Protein AF-A0A0G0JVB4-F1 (afdb_monomer)

Secondary structure (DSSP, 8-state):
-HHHHHHHHHHHS--------S-TT--SS-BTT-SSTT---SS-SSB-TTTS----------SS-HHHHHTSBHHHHHHHHTS-HHHHHHHHHHHHTS---TT-BHHHHHHHH---HHHHHHHHHHHHHS----------HHHHGGGSS----HHHHHHHHHHHHHHHHHHHHTTSS-HHHHHHHHHHHHHHHHHHHHHHHHHHHHHHHH------SS-HHHHHHHHHHHHHHHHHHHHHHTHHHHHHHHTT--HHHHHHHHTT-

Mean predicted aligned error: 18.55 Å

Sequence (265 aa):
MKILTSLFLLLFFINPALAQTDCPIGMVNDAAPGNCGSYVDKDKNNLCDLSEIEVPTAEKTTKLSEEEFKKRTVSEIAKIYNISAEEYARELGLFLKIIVKTSDSMAVLHDENALCATVAAGIAANIKADSPPATEPILSADEAKKVITPKYNFFPVLFVLLIAYLITYILALKKTISFLTQQRIWNLALTLFFLASGISGILLVIRINYGIMVNWPFDLLMLHVETGIAMAIISFFHLAWHWWYYACMLKRKAKKECDARENNL

InterPro domains:
  IPR059922 MJ0753, N-terminal domain [PF27309] (18-52)

Structure (mmCIF, N/CA/C/O backbone):
data_AF-A0A0G0JVB4-F1
#
_entry.id   AF-A0A0G0JVB4-F1
#
loop_
_atom_site.group_PDB
_atom_site.id
_atom_site.type_symbol
_atom_site.label_atom_id
_atom_site.label_alt_id
_atom_site.label_comp_id
_atom_site.label_asym_id
_atom_site.label_entity_id
_atom_site.label_seq_id
_atom_site.pdbx_PDB_ins_code
_atom_site.Cartn_x
_atom_site.Cartn_y
_atom_site.Cartn_z
_atom_site.occupancy
_atom_site.B_iso_or_equiv
_atom_site.auth_seq_id
_atom_site.auth_comp_id
_atom_site.auth_asym_id
_atom_site.auth_atom_id
_atom_site.pdbx_PDB_model_num
ATOM 1 N N . MET A 1 1 ? -8.304 -7.963 29.096 1.00 55.06 1 MET A N 1
ATOM 2 C CA . MET A 1 1 ? -7.932 -6.885 28.147 1.00 55.06 1 MET A CA 1
ATOM 3 C C . MET A 1 1 ? -6.584 -7.140 27.472 1.00 55.06 1 MET A C 1
ATOM 5 O O . MET A 1 1 ? -6.595 -7.270 26.261 1.00 55.06 1 MET A O 1
ATOM 9 N N . LYS A 1 2 ? -5.475 -7.324 28.216 1.00 51.06 2 LYS A N 1
ATOM 10 C CA . LYS A 1 2 ? -4.122 -7.556 27.652 1.00 51.06 2 LYS A CA 1
ATOM 11 C C . LYS A 1 2 ? -4.026 -8.731 26.659 1.00 51.06 2 LYS A C 1
ATOM 13 O O . LYS A 1 2 ? -3.394 -8.596 25.623 1.00 51.06 2 LYS A O 1
ATOM 18 N N . ILE A 1 3 ? -4.695 -9.853 26.943 1.00 55.56 3 ILE A N 1
ATOM 19 C CA . ILE A 1 3 ? -4.682 -11.050 26.077 1.00 55.56 3 ILE A CA 1
ATOM 20 C C . ILE A 1 3 ? -5.430 -10.796 24.757 1.00 55.56 3 ILE A C 1
ATOM 22 O O . ILE A 1 3 ? -4.950 -11.174 23.696 1.00 55.56 3 ILE A O 1
ATOM 26 N N . LEU A 1 4 ? -6.567 -10.092 24.803 1.00 57.50 4 LEU A N 1
ATOM 27 C CA . LEU A 1 4 ? -7.382 -9.800 23.618 1.00 57.50 4 LEU A CA 1
ATOM 28 C C . LEU A 1 4 ? -6.716 -8.748 22.715 1.00 57.50 4 LEU A C 1
ATOM 30 O O . LEU A 1 4 ? -6.719 -8.890 21.498 1.00 57.50 4 LEU A O 1
ATOM 34 N N . THR A 1 5 ? -6.088 -7.727 23.310 1.00 57.66 5 THR A N 1
ATOM 35 C CA . THR A 1 5 ? -5.290 -6.737 22.570 1.00 57.66 5 THR A CA 1
ATOM 36 C C . THR A 1 5 ? -4.031 -7.358 21.970 1.00 57.66 5 THR A C 1
ATOM 38 O O . THR A 1 5 ? -3.658 -7.007 20.858 1.00 57.66 5 THR A O 1
ATOM 41 N N . SER A 1 6 ? -3.402 -8.311 22.668 1.00 54.00 6 SER A N 1
ATOM 42 C CA . SER A 1 6 ? -2.229 -9.031 22.160 1.00 54.00 6 SER A CA 1
ATOM 43 C C . SER A 1 6 ? -2.584 -9.996 21.026 1.00 54.00 6 SER A C 1
ATOM 45 O O . SER A 1 6 ? -1.800 -10.127 20.098 1.00 54.00 6 SER A O 1
ATOM 47 N N . LEU A 1 7 ? -3.761 -10.634 21.064 1.00 61.50 7 LEU A N 1
ATOM 48 C CA . LEU A 1 7 ? -4.252 -11.518 19.999 1.00 61.50 7 LEU A CA 1
ATOM 49 C C . LEU A 1 7 ? -4.628 -10.739 18.727 1.00 61.50 7 LEU A C 1
ATOM 51 O O . LEU A 1 7 ? -4.336 -11.188 17.624 1.00 61.50 7 LEU A O 1
ATOM 55 N N . PHE A 1 8 ? -5.229 -9.554 18.881 1.00 59.66 8 PHE A N 1
ATOM 56 C CA . PHE A 1 8 ? -5.508 -8.647 17.764 1.00 59.66 8 PHE A CA 1
ATOM 57 C C . PHE A 1 8 ? -4.216 -8.130 17.119 1.00 59.66 8 PHE A C 1
ATOM 59 O O . PHE A 1 8 ? -4.119 -8.116 15.898 1.00 59.66 8 PHE A O 1
ATOM 66 N N . LEU A 1 9 ? -3.199 -7.781 17.921 1.00 56.19 9 LEU A N 1
ATOM 67 C CA . LEU A 1 9 ? -1.876 -7.426 17.397 1.00 56.19 9 LEU A CA 1
ATOM 68 C C . LEU A 1 9 ? -1.237 -8.608 16.654 1.00 56.19 9 LEU A C 1
ATOM 70 O O . LEU A 1 9 ? -0.715 -8.432 15.561 1.00 56.19 9 LEU A O 1
ATOM 74 N N . LEU A 1 10 ? -1.321 -9.815 17.224 1.00 53.16 10 LEU A N 1
ATOM 75 C CA . LEU A 1 10 ? -0.732 -11.022 16.647 1.00 53.16 10 LEU A CA 1
ATOM 76 C C . LEU A 1 10 ? -1.328 -11.350 15.271 1.00 53.16 10 LEU A C 1
ATOM 78 O O . LEU A 1 10 ? -0.566 -11.679 14.375 1.00 53.16 10 LEU A O 1
ATOM 82 N N . LEU A 1 11 ? -2.647 -11.198 15.084 1.00 54.84 11 LEU A N 1
ATOM 83 C CA . LEU A 1 11 ? -3.343 -11.466 13.815 1.00 54.84 11 LEU A CA 1
ATOM 84 C C . LEU A 1 11 ? -2.936 -10.526 12.665 1.00 54.84 11 LEU A C 1
ATOM 86 O O . LEU A 1 11 ? -3.066 -10.918 11.511 1.00 54.84 11 LEU A O 1
ATOM 90 N N . PHE A 1 12 ? -2.418 -9.326 12.953 1.00 51.44 12 PHE A N 1
ATOM 91 C CA . PHE A 1 12 ? -1.910 -8.404 11.924 1.00 51.44 12 PHE A CA 1
ATOM 92 C C . PHE A 1 12 ? -0.463 -8.668 11.507 1.00 51.44 12 PHE A C 1
ATOM 94 O O . PHE A 1 12 ? -0.083 -8.308 10.398 1.00 51.44 12 PHE A O 1
ATOM 101 N N . PHE A 1 13 ? 0.341 -9.299 12.369 1.00 52.25 13 PHE A N 1
ATOM 102 C CA . PHE A 1 13 ? 1.721 -9.675 12.042 1.00 52.25 13 PHE A CA 1
ATOM 103 C C . PHE A 1 13 ? 1.816 -11.008 11.280 1.00 52.25 13 PHE A C 1
ATOM 105 O O . PHE A 1 13 ? 2.905 -11.383 10.852 1.00 52.25 13 PHE A O 1
ATOM 112 N N . ILE A 1 14 ? 0.695 -11.713 11.068 1.00 48.50 14 ILE A N 1
ATOM 113 C CA . ILE A 1 14 ? 0.631 -12.920 10.229 1.00 48.50 14 ILE A CA 1
ATOM 114 C C . ILE A 1 14 ? 0.317 -12.526 8.782 1.00 48.50 14 ILE A C 1
ATOM 116 O O . ILE A 1 14 ? -0.707 -12.914 8.232 1.00 48.50 14 ILE A O 1
ATOM 120 N N . ASN A 1 15 ? 1.188 -11.744 8.152 1.00 55.00 15 ASN A N 1
ATOM 121 C CA . ASN A 1 15 ? 1.260 -11.750 6.695 1.00 55.00 15 ASN A CA 1
ATOM 122 C C . ASN A 1 15 ? 2.693 -12.115 6.310 1.00 55.00 15 ASN A C 1
ATOM 124 O O . ASN A 1 15 ? 3.606 -11.311 6.515 1.00 55.00 15 ASN A O 1
ATOM 128 N N . PRO A 1 16 ? 2.927 -13.349 5.829 1.00 49.69 16 PRO A N 1
ATOM 129 C CA . PRO A 1 16 ? 4.222 -13.702 5.296 1.00 49.69 16 PRO A CA 1
ATOM 130 C C . PRO A 1 16 ? 4.409 -12.929 3.991 1.00 49.69 16 PRO A C 1
ATOM 132 O O . PRO A 1 16 ? 3.567 -12.995 3.101 1.00 49.69 16 PRO A O 1
ATOM 135 N N . ALA A 1 17 ? 5.509 -12.181 3.934 1.00 44.56 17 ALA A N 1
ATOM 136 C CA . ALA A 1 17 ? 6.308 -11.916 2.747 1.00 44.56 17 ALA A CA 1
ATOM 137 C C . ALA A 1 17 ? 5.625 -12.246 1.407 1.00 44.56 17 ALA A C 1
ATOM 139 O O . ALA A 1 17 ? 5.798 -13.331 0.856 1.00 44.56 17 ALA A O 1
ATOM 140 N N . LEU A 1 18 ? 4.922 -11.272 0.842 1.00 41.66 18 LEU A N 1
ATOM 141 C CA . LEU A 1 18 ? 4.939 -11.118 -0.604 1.00 41.66 18 LEU A CA 1
ATOM 142 C C . LEU A 1 18 ? 6.057 -10.118 -0.866 1.00 41.66 18 LEU A C 1
ATOM 144 O O . LEU A 1 18 ? 5.861 -8.911 -0.814 1.00 41.66 18 LEU A O 1
ATOM 148 N N . ALA A 1 19 ? 7.282 -10.627 -0.994 1.00 41.75 19 ALA A N 1
ATOM 149 C CA . ALA A 1 19 ? 8.365 -9.813 -1.515 1.00 41.75 19 ALA A CA 1
ATOM 150 C C . ALA A 1 19 ? 7.940 -9.378 -2.917 1.00 41.75 19 ALA A C 1
ATOM 152 O O . ALA A 1 19 ? 7.584 -10.220 -3.740 1.00 41.75 19 ALA A O 1
ATOM 153 N N . GLN A 1 20 ? 7.906 -8.074 -3.160 1.00 52.09 20 GLN A N 1
ATOM 154 C CA . GLN A 1 20 ? 7.595 -7.554 -4.473 1.00 52.09 20 GLN A CA 1
ATOM 155 C C . GLN A 1 20 ? 8.727 -7.955 -5.429 1.00 52.09 20 GLN A C 1
ATOM 157 O O . GLN A 1 20 ? 9.842 -7.448 -5.325 1.00 52.09 20 GLN A O 1
ATOM 162 N N . THR A 1 21 ? 8.453 -8.919 -6.306 1.00 52.00 21 THR A N 1
ATOM 163 C CA . THR A 1 21 ? 9.377 -9.376 -7.357 1.00 52.00 21 THR A CA 1
ATOM 164 C C . THR A 1 21 ? 9.320 -8.492 -8.597 1.00 52.00 21 THR A C 1
ATOM 166 O O . THR A 1 21 ? 10.205 -8.579 -9.438 1.00 52.00 21 THR A O 1
ATOM 169 N N . ASP A 1 22 ? 8.311 -7.618 -8.679 1.00 60.94 22 ASP A N 1
ATOM 170 C CA . ASP A 1 22 ? 7.940 -6.927 -9.910 1.00 60.94 22 ASP A CA 1
ATOM 171 C C . ASP A 1 22 ? 8.028 -5.400 -9.764 1.00 60.94 22 ASP A C 1
ATOM 173 O O . ASP A 1 22 ? 7.878 -4.824 -8.678 1.00 60.94 22 ASP A O 1
ATOM 177 N N . CYS A 1 23 ? 8.214 -4.717 -10.890 1.00 66.25 23 CYS A N 1
ATOM 178 C CA . CYS A 1 23 ? 8.310 -3.267 -10.953 1.00 66.25 23 CYS A CA 1
ATOM 179 C C . CYS A 1 23 ? 7.098 -2.571 -10.292 1.00 66.25 23 CYS A C 1
ATOM 181 O O . CYS A 1 23 ? 5.961 -2.775 -10.728 1.00 66.25 23 CYS A O 1
ATOM 183 N N . PRO A 1 24 ? 7.297 -1.670 -9.307 1.00 58.31 24 PRO A N 1
ATOM 184 C CA . PRO A 1 24 ? 6.203 -0.997 -8.586 1.00 58.31 24 PRO A CA 1
ATOM 185 C C . PRO A 1 24 ? 5.301 -0.136 -9.469 1.00 58.31 24 PRO A C 1
ATOM 187 O O . PRO A 1 24 ? 4.119 0.056 -9.186 1.00 58.31 24 PRO A O 1
ATOM 190 N N . ILE A 1 25 ? 5.880 0.392 -10.538 1.00 61.16 25 ILE A N 1
ATOM 191 C CA . ILE A 1 25 ? 5.233 1.259 -11.522 1.00 61.16 25 ILE A CA 1
ATOM 192 C C . ILE A 1 25 ? 4.735 0.468 -12.739 1.00 61.16 25 ILE A C 1
ATOM 194 O O . ILE A 1 25 ? 4.140 1.057 -13.637 1.00 61.16 25 ILE A O 1
ATOM 198 N N . GLY A 1 26 ? 4.959 -0.853 -12.774 1.00 60.53 26 GLY A N 1
ATOM 199 C CA . GLY A 1 26 ? 4.582 -1.717 -13.894 1.00 60.53 26 GLY A CA 1
ATOM 200 C C . GLY A 1 26 ? 5.271 -1.352 -15.212 1.00 60.53 26 GLY A C 1
ATOM 201 O O . GLY A 1 26 ? 4.743 -1.666 -16.277 1.00 60.53 26 GLY A O 1
ATOM 202 N N . MET A 1 27 ? 6.407 -0.650 -15.149 1.00 62.59 27 MET A N 1
ATOM 203 C CA . MET A 1 27 ? 7.223 -0.362 -16.324 1.00 62.59 27 MET A CA 1
ATOM 204 C C . MET A 1 27 ? 8.047 -1.591 -16.687 1.00 62.59 27 MET A C 1
ATOM 206 O O . MET A 1 27 ? 8.462 -2.349 -15.812 1.00 62.59 27 MET A O 1
ATOM 210 N N . VAL A 1 28 ? 8.271 -1.760 -17.985 1.00 67.94 28 VAL A N 1
ATOM 211 C CA . VAL A 1 28 ? 9.135 -2.799 -18.539 1.00 67.94 28 VAL A CA 1
ATOM 212 C C . VAL A 1 28 ? 10.389 -2.113 -19.063 1.00 67.94 28 VAL A C 1
ATOM 214 O O . VAL A 1 28 ? 10.257 -1.140 -19.805 1.00 67.94 28 VAL A O 1
ATOM 217 N N . ASN A 1 29 ? 11.571 -2.607 -18.690 1.00 69.00 29 ASN A N 1
ATOM 218 C CA . ASN A 1 29 ? 12.874 -2.069 -19.103 1.00 69.00 29 ASN A CA 1
ATOM 219 C C . ASN A 1 29 ? 13.026 -0.559 -18.813 1.00 69.00 29 ASN A C 1
ATOM 221 O O . ASN A 1 29 ? 13.294 0.243 -19.708 1.00 69.00 29 ASN A O 1
ATOM 225 N N . ASP A 1 30 ? 12.814 -0.159 -17.559 1.00 73.06 30 ASP A N 1
ATOM 226 C CA . ASP A 1 30 ? 12.999 1.217 -17.093 1.00 73.06 30 ASP A CA 1
ATOM 227 C C . ASP A 1 30 ? 14.483 1.599 -17.197 1.00 73.06 30 ASP A C 1
ATOM 229 O O . ASP A 1 30 ? 15.312 1.077 -16.453 1.00 73.06 30 ASP A O 1
ATOM 233 N N . ALA A 1 31 ? 14.817 2.473 -18.148 1.00 76.69 31 ALA A N 1
ATOM 234 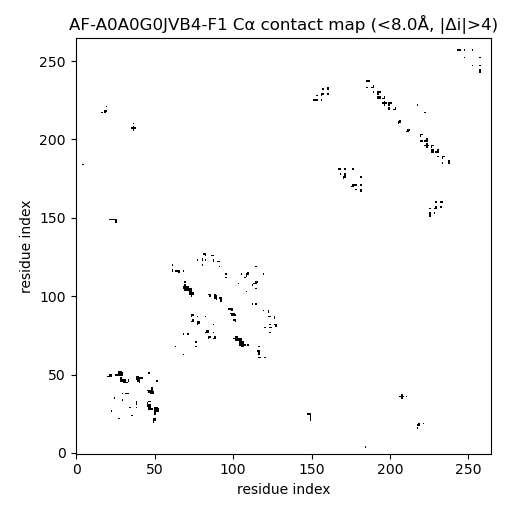C CA . ALA A 1 31 ? 16.193 2.854 -18.451 1.00 76.69 31 ALA A CA 1
ATOM 235 C C . ALA A 1 31 ? 16.784 3.822 -17.414 1.00 76.69 31 ALA A C 1
ATOM 237 O O . ALA A 1 31 ? 16.080 4.674 -16.867 1.00 76.69 31 ALA A O 1
ATOM 238 N N . ALA A 1 32 ? 18.098 3.737 -17.183 1.00 65.75 32 ALA A N 1
ATOM 239 C CA . ALA A 1 32 ? 18.842 4.625 -16.291 1.00 65.75 32 ALA A CA 1
ATOM 240 C C . ALA A 1 32 ? 18.558 6.113 -16.601 1.00 65.75 32 ALA A C 1
ATOM 242 O O . ALA A 1 32 ? 18.592 6.511 -17.769 1.00 65.75 32 ALA A O 1
ATOM 243 N N . PRO A 1 33 ? 18.319 6.974 -15.589 1.00 63.81 33 PRO A N 1
ATOM 244 C CA . PRO A 1 33 ? 18.471 6.763 -14.140 1.00 63.81 33 PRO A CA 1
ATOM 245 C C . PRO A 1 33 ? 17.256 6.120 -13.437 1.00 63.81 33 PRO A C 1
ATOM 247 O O . PRO A 1 33 ? 17.190 6.133 -12.207 1.00 63.81 33 PRO A O 1
ATOM 250 N N . GLY A 1 34 ? 16.304 5.584 -14.201 1.00 68.06 34 GLY A N 1
ATOM 251 C CA . GLY A 1 34 ? 15.036 5.064 -13.711 1.00 68.06 34 GLY A CA 1
ATOM 252 C C . GLY A 1 34 ? 13.997 6.157 -13.488 1.00 68.06 34 GLY A C 1
ATOM 253 O O . GLY A 1 34 ? 14.301 7.269 -13.054 1.00 68.06 34 GLY A O 1
ATOM 254 N N . ASN A 1 35 ? 12.736 5.829 -13.748 1.00 69.31 35 ASN A N 1
ATOM 255 C CA . ASN A 1 35 ? 11.596 6.712 -13.498 1.00 69.31 35 ASN A CA 1
ATOM 256 C C . ASN A 1 35 ? 11.035 6.577 -12.074 1.00 69.31 35 ASN A C 1
ATOM 258 O O . ASN A 1 35 ? 10.075 7.259 -11.707 1.00 69.31 35 ASN A O 1
ATOM 262 N N . CYS A 1 36 ? 11.615 5.701 -11.249 1.00 69.31 36 CYS A N 1
ATOM 263 C CA . CYS A 1 36 ? 11.264 5.564 -9.841 1.00 69.31 36 CYS A CA 1
ATOM 264 C C . CYS A 1 36 ? 12.507 5.437 -8.953 1.00 69.31 36 CYS A C 1
ATOM 266 O O . CYS A 1 36 ? 13.543 4.919 -9.358 1.00 69.31 36 CYS A O 1
ATOM 268 N N . GLY A 1 37 ? 12.393 5.834 -7.683 1.00 60.88 37 GLY A N 1
ATOM 269 C CA . GLY A 1 37 ? 13.506 5.722 -6.728 1.00 60.88 37 GLY A CA 1
ATOM 270 C C . GLY A 1 37 ? 13.791 4.301 -6.224 1.00 60.88 37 GLY A C 1
ATOM 271 O O . GLY A 1 37 ? 14.460 4.143 -5.208 1.00 60.88 37 GLY A O 1
ATOM 272 N N . SER A 1 38 ? 13.251 3.276 -6.888 1.00 66.25 38 SER A N 1
ATOM 273 C CA . SER A 1 38 ? 13.587 1.863 -6.660 1.00 66.25 38 SER A CA 1
ATOM 274 C C . SER A 1 38 ? 14.417 1.276 -7.806 1.00 66.25 38 SER A C 1
ATOM 276 O O . SER A 1 38 ? 14.498 0.058 -7.909 1.00 66.25 38 SER A O 1
ATOM 278 N N . TYR A 1 39 ? 15.025 2.121 -8.650 1.00 74.94 39 TYR A N 1
ATOM 279 C CA . TYR A 1 39 ? 15.953 1.687 -9.693 1.00 74.94 39 TYR A CA 1
ATOM 280 C C . TYR A 1 39 ? 17.109 0.880 -9.088 1.00 74.94 39 TYR A C 1
ATOM 282 O O . TYR A 1 39 ? 17.805 1.346 -8.179 1.00 74.94 39 TYR A O 1
ATOM 290 N N . VAL A 1 40 ? 17.292 -0.338 -9.587 1.00 74.50 40 VAL A N 1
ATOM 291 C CA . VAL A 1 40 ? 18.386 -1.238 -9.228 1.00 74.50 40 VAL A CA 1
ATOM 292 C C . VAL A 1 40 ? 18.868 -1.870 -10.520 1.00 74.50 40 VAL A C 1
ATOM 294 O O . VAL A 1 40 ? 18.060 -2.450 -11.223 1.00 74.50 40 VAL A O 1
ATOM 297 N N . ASP A 1 41 ? 20.155 -1.742 -10.803 1.00 78.62 41 ASP A N 1
ATOM 298 C CA . ASP A 1 41 ? 20.802 -2.252 -12.013 1.00 78.62 41 ASP A CA 1
ATOM 299 C C . ASP A 1 41 ? 22.049 -3.020 -11.565 1.00 78.62 41 ASP A C 1
ATOM 301 O O . ASP A 1 41 ? 23.110 -2.434 -11.302 1.00 78.62 41 ASP A O 1
ATOM 305 N N . LYS A 1 42 ? 21.880 -4.319 -11.291 1.00 76.12 42 LYS A N 1
ATOM 306 C CA . LYS A 1 42 ? 22.969 -5.167 -10.778 1.00 76.12 42 LYS A CA 1
ATOM 307 C C . LYS A 1 42 ? 23.875 -5.647 -11.896 1.00 76.12 42 LYS A C 1
ATOM 309 O O . LYS A 1 42 ? 25.074 -5.821 -11.652 1.00 76.12 42 LYS A O 1
ATOM 314 N N . ASP A 1 43 ? 23.320 -5.895 -13.075 1.00 73.56 43 ASP A N 1
ATOM 315 C CA . ASP A 1 43 ? 24.052 -6.414 -14.228 1.00 73.56 43 ASP A CA 1
ATOM 316 C C . ASP A 1 43 ? 24.703 -5.301 -15.082 1.00 73.56 43 ASP A C 1
ATOM 318 O O . ASP A 1 43 ? 25.552 -5.594 -15.927 1.00 73.56 43 ASP A O 1
ATOM 322 N N . LYS A 1 44 ? 24.429 -4.028 -14.757 1.00 76.50 44 LYS A N 1
ATOM 323 C CA . LYS A 1 44 ? 24.966 -2.805 -15.380 1.00 76.50 44 LYS A CA 1
ATOM 324 C C . LYS A 1 44 ? 24.535 -2.640 -16.832 1.00 76.50 44 LYS A C 1
ATOM 326 O O . LYS A 1 44 ? 25.289 -2.081 -17.638 1.00 76.50 44 LYS A O 1
ATOM 331 N N . ASN A 1 45 ? 23.348 -3.123 -17.179 1.00 76.12 45 ASN A N 1
ATOM 332 C CA . ASN A 1 45 ? 22.797 -3.024 -18.525 1.00 76.12 45 ASN A CA 1
ATOM 333 C C . ASN A 1 45 ? 22.096 -1.666 -18.796 1.00 76.12 45 ASN A C 1
ATOM 335 O O . ASN A 1 45 ? 21.656 -1.420 -19.921 1.00 76.12 45 ASN A O 1
ATOM 339 N N . ASN A 1 46 ? 22.089 -0.742 -17.822 1.00 75.75 46 ASN A N 1
ATOM 340 C CA . ASN A 1 46 ? 21.366 0.539 -17.829 1.00 75.75 46 ASN A CA 1
ATOM 341 C C . ASN A 1 46 ? 19.837 0.397 -17.832 1.00 75.75 46 ASN A C 1
ATOM 343 O O . ASN A 1 46 ? 19.142 1.330 -18.245 1.00 75.75 46 ASN A O 1
ATOM 347 N N . LEU A 1 47 ? 19.321 -0.738 -17.377 1.00 76.62 47 LEU A N 1
ATOM 348 C CA . LEU A 1 47 ? 17.916 -1.009 -17.122 1.00 76.62 47 LEU A CA 1
ATOM 349 C C . LEU A 1 47 ? 17.743 -1.401 -15.651 1.00 76.62 47 LEU A C 1
ATOM 351 O O . LEU A 1 47 ? 18.678 -1.783 -14.952 1.00 76.62 47 LEU A O 1
ATOM 355 N N . CYS A 1 48 ? 16.527 -1.233 -15.146 1.00 80.75 48 CYS A N 1
ATOM 356 C CA . CYS A 1 48 ? 16.190 -1.652 -13.796 1.00 80.75 48 CYS A CA 1
ATOM 357 C C . CYS A 1 48 ? 15.867 -3.153 -13.767 1.00 80.75 48 CYS A C 1
ATOM 359 O O . CYS A 1 48 ? 14.836 -3.539 -14.319 1.00 80.75 48 CYS A O 1
ATOM 361 N N . ASP A 1 49 ? 16.625 -3.950 -13.008 1.00 77.19 49 ASP A N 1
ATOM 362 C CA . ASP A 1 49 ? 16.432 -5.394 -12.792 1.00 77.19 49 ASP A CA 1
ATOM 363 C C . ASP A 1 49 ? 14.972 -5.743 -12.424 1.00 77.19 49 ASP A C 1
ATOM 365 O O . ASP A 1 49 ? 14.457 -6.798 -12.771 1.00 77.19 49 ASP A O 1
ATOM 369 N N . LEU A 1 50 ? 14.279 -4.860 -11.686 1.00 72.56 50 LEU A N 1
ATOM 370 C CA . LEU A 1 50 ? 12.890 -5.070 -11.238 1.00 72.56 50 LEU A CA 1
ATOM 371 C C . LEU A 1 50 ? 11.852 -4.822 -12.343 1.00 72.56 50 LEU A C 1
ATOM 373 O O . LEU A 1 50 ? 10.691 -5.200 -12.207 1.00 72.56 50 LEU A O 1
ATOM 377 N N . SER A 1 51 ? 12.240 -4.102 -13.394 1.00 71.31 51 SER A N 1
ATOM 378 C CA . SER A 1 51 ? 11.438 -3.841 -14.597 1.00 71.31 51 SER A CA 1
ATOM 379 C C . SER A 1 51 ? 11.732 -4.818 -15.723 1.00 71.31 51 SER A C 1
ATOM 381 O O . SER A 1 51 ? 11.051 -4.804 -16.750 1.00 71.31 51 SER A O 1
ATOM 383 N N . GLU A 1 52 ? 12.751 -5.647 -15.545 1.00 67.25 52 GLU A N 1
ATOM 384 C CA . GLU A 1 52 ? 13.107 -6.652 -16.517 1.00 67.25 52 GLU A CA 1
ATOM 385 C C . GLU A 1 52 ? 12.158 -7.834 -16.385 1.00 67.25 52 GLU A C 1
ATOM 387 O O . GLU A 1 52 ? 11.879 -8.356 -15.307 1.00 67.25 52 GLU A O 1
ATOM 392 N N . ILE A 1 53 ? 11.624 -8.250 -17.525 1.00 61.69 53 ILE A N 1
ATOM 393 C CA . ILE A 1 53 ? 10.970 -9.544 -17.625 1.00 61.69 53 ILE A CA 1
ATOM 394 C C . ILE A 1 53 ? 12.116 -10.550 -17.602 1.00 61.69 53 ILE A C 1
ATOM 396 O O . ILE A 1 53 ? 13.000 -10.442 -18.451 1.00 61.69 53 ILE A O 1
ATOM 400 N N . GLU A 1 54 ? 12.122 -11.501 -16.662 1.00 50.25 54 GLU A N 1
ATOM 401 C CA . GLU A 1 54 ? 13.080 -12.613 -16.679 1.00 50.25 54 GLU A CA 1
ATOM 402 C C . GLU A 1 54 ? 12.897 -13.402 -17.985 1.00 50.25 54 GLU A C 1
ATOM 404 O O . GLU A 1 54 ? 12.105 -14.341 -18.088 1.00 50.25 54 GLU A O 1
ATOM 409 N N . VAL A 1 55 ? 13.611 -12.986 -19.029 1.00 43.94 55 VAL A N 1
ATOM 410 C CA . VAL A 1 55 ? 13.765 -13.765 -20.246 1.00 43.94 55 VAL A CA 1
ATOM 411 C C . VAL A 1 55 ? 14.726 -14.893 -19.876 1.00 43.94 55 VAL A C 1
ATOM 413 O O . VAL A 1 55 ? 15.801 -14.607 -19.338 1.00 43.94 55 VAL A O 1
ATOM 416 N N . PRO A 1 56 ? 14.368 -16.168 -20.124 1.00 36.06 56 PRO A N 1
ATOM 417 C CA . PRO A 1 56 ? 15.236 -17.296 -19.830 1.00 36.06 56 PRO A CA 1
ATOM 418 C C . PRO A 1 56 ? 16.630 -17.015 -20.372 1.00 36.06 56 PRO A C 1
ATOM 420 O O . PRO A 1 56 ? 16.792 -16.687 -21.548 1.00 36.06 56 PRO A O 1
ATOM 423 N N . THR A 1 57 ? 17.611 -17.094 -19.479 1.00 37.97 57 THR A N 1
ATOM 424 C CA . THR A 1 57 ? 18.999 -16.707 -19.696 1.00 37.97 57 THR A CA 1
ATOM 425 C C . THR A 1 57 ? 19.545 -17.398 -20.943 1.00 37.97 57 THR A C 1
ATOM 427 O O . THR A 1 57 ? 19.950 -18.558 -20.918 1.00 37.97 57 THR A O 1
ATOM 430 N N . ALA A 1 58 ? 19.548 -16.675 -22.054 1.00 36.28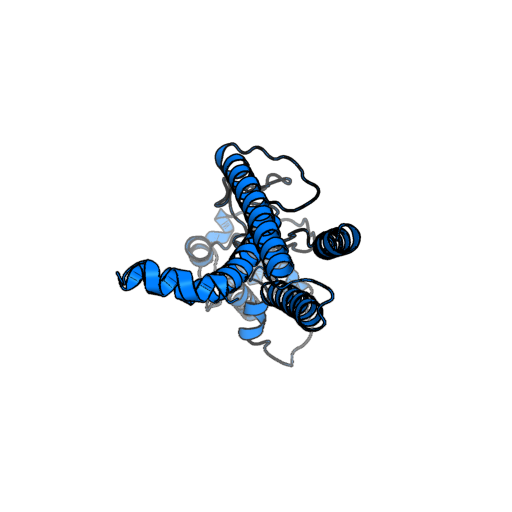 58 ALA A N 1
ATOM 431 C CA . ALA A 1 58 ? 20.253 -17.044 -23.261 1.00 36.28 58 ALA A CA 1
ATOM 432 C C . ALA A 1 58 ? 21.164 -15.874 -23.614 1.00 36.28 58 ALA A C 1
ATOM 434 O O . ALA A 1 58 ? 20.861 -15.042 -24.465 1.00 36.28 58 ALA A O 1
ATOM 435 N N . GLU A 1 59 ? 22.320 -15.833 -22.954 1.00 43.47 59 GLU A N 1
ATOM 436 C CA . GLU A 1 59 ? 23.515 -15.262 -23.562 1.00 43.47 59 GLU A CA 1
ATOM 437 C C . GLU A 1 59 ? 23.677 -15.890 -24.957 1.00 43.47 59 GLU A C 1
ATOM 439 O O . GLU A 1 59 ? 24.113 -17.037 -25.101 1.00 43.47 59 GLU A O 1
ATOM 444 N N . LYS A 1 60 ? 23.273 -15.172 -26.011 1.00 41.84 60 LYS A N 1
ATOM 445 C CA . LYS A 1 60 ? 23.681 -15.488 -27.382 1.00 41.84 60 LYS A CA 1
ATOM 446 C C . LYS A 1 60 ? 23.510 -14.296 -28.317 1.00 41.84 60 LYS A C 1
ATOM 448 O O . LYS A 1 60 ? 22.441 -14.061 -28.868 1.00 41.84 60 LYS A O 1
ATOM 453 N N . THR A 1 61 ? 24.615 -13.570 -28.473 1.00 46.06 61 THR A N 1
ATOM 454 C CA . THR A 1 61 ? 25.055 -12.888 -29.702 1.00 46.06 61 THR A CA 1
ATOM 455 C C . THR A 1 61 ? 23.949 -12.506 -30.690 1.00 46.06 61 THR A C 1
ATOM 457 O O . THR A 1 61 ? 23.582 -13.270 -31.588 1.00 46.06 61 THR A O 1
ATOM 460 N N . THR A 1 62 ? 23.500 -11.255 -30.594 1.00 52.00 62 THR A N 1
ATOM 461 C CA . THR A 1 62 ? 22.900 -10.554 -31.730 1.00 52.00 62 THR A CA 1
ATOM 462 C C . THR A 1 62 ? 23.823 -10.682 -32.941 1.00 52.00 62 THR A C 1
ATOM 464 O O . THR A 1 62 ? 25.014 -10.383 -32.879 1.00 52.00 62 THR A O 1
ATOM 467 N N . LYS A 1 63 ? 23.284 -11.163 -34.067 1.00 64.25 63 LYS A N 1
ATOM 468 C CA . LYS A 1 63 ? 24.046 -11.298 -35.323 1.00 64.25 63 LYS A CA 1
ATOM 469 C C . LYS A 1 63 ? 24.271 -9.964 -36.043 1.00 64.25 63 LYS A C 1
ATOM 471 O O . LYS A 1 63 ? 24.960 -9.949 -37.057 1.00 64.25 63 LYS A O 1
ATOM 476 N N . LEU A 1 64 ? 23.647 -8.887 -35.569 1.00 73.25 64 LEU A N 1
ATOM 477 C CA . LEU A 1 64 ? 23.708 -7.554 -36.159 1.00 73.25 64 LEU A CA 1
ATOM 478 C C . LEU A 1 64 ? 24.017 -6.510 -35.093 1.00 73.25 64 LEU A C 1
ATOM 480 O O . LEU A 1 64 ? 23.574 -6.639 -33.950 1.00 73.25 64 LEU A O 1
ATOM 484 N N . SER A 1 65 ? 24.714 -5.454 -35.507 1.00 77.25 65 SER A N 1
ATOM 485 C CA . SER A 1 65 ? 24.803 -4.217 -34.733 1.00 77.25 65 SER A CA 1
ATOM 486 C C . SER A 1 65 ? 23.496 -3.419 -34.824 1.00 77.25 65 SER A C 1
ATOM 488 O O . SER A 1 65 ? 22.726 -3.565 -35.778 1.00 77.25 65 SER A O 1
ATOM 490 N N . GLU A 1 66 ? 23.255 -2.537 -33.852 1.00 72.06 66 GLU A N 1
ATOM 491 C CA . GLU A 1 66 ? 22.038 -1.712 -33.800 1.00 72.06 66 GLU A CA 1
ATOM 492 C C . GLU A 1 66 ? 21.878 -0.827 -35.052 1.00 72.06 66 GLU A C 1
ATOM 494 O O . GLU A 1 66 ? 20.782 -0.651 -35.583 1.00 72.06 66 GLU A O 1
ATOM 499 N N . GLU A 1 67 ? 22.987 -0.321 -35.599 1.00 75.88 67 GLU A N 1
ATOM 500 C CA . GLU A 1 67 ? 22.968 0.489 -36.822 1.00 75.88 67 GLU A CA 1
ATOM 501 C C . GLU A 1 67 ? 22.608 -0.316 -38.077 1.00 75.88 67 GLU A C 1
ATOM 503 O O . GLU A 1 67 ? 21.998 0.214 -39.009 1.00 75.88 67 GLU A O 1
ATOM 508 N N . GLU A 1 68 ? 22.988 -1.593 -38.130 1.00 81.50 68 GLU A N 1
ATOM 509 C CA . GLU A 1 68 ? 22.615 -2.487 -39.227 1.00 81.50 68 GLU A CA 1
ATOM 510 C C . GLU A 1 68 ? 21.182 -2.995 -39.091 1.00 81.50 68 GLU A C 1
ATOM 512 O O . GLU A 1 68 ? 20.524 -3.255 -40.101 1.00 81.50 68 GLU A O 1
ATOM 517 N N . PHE A 1 69 ? 20.696 -3.116 -37.857 1.00 82.19 69 PHE A N 1
ATOM 518 C CA . PHE A 1 69 ? 19.326 -3.489 -37.548 1.00 82.19 69 PHE A CA 1
ATOM 519 C C . PHE A 1 69 ? 18.335 -2.434 -38.051 1.00 82.19 69 PHE A C 1
ATOM 521 O O . PHE A 1 69 ? 17.435 -2.769 -38.819 1.00 82.19 69 PHE A O 1
ATOM 528 N N . LYS A 1 70 ? 18.560 -1.150 -37.737 1.00 83.19 70 LYS A N 1
ATOM 529 C CA . LYS A 1 70 ? 17.678 -0.039 -38.147 1.00 83.19 70 LYS A CA 1
ATOM 530 C C . LYS A 1 70 ? 17.521 0.116 -39.664 1.00 83.19 70 LYS A C 1
ATOM 532 O O . LYS A 1 70 ? 16.489 0.580 -40.133 1.00 83.19 70 LYS A O 1
ATOM 537 N N . LYS A 1 71 ? 18.528 -0.270 -40.452 1.00 88.12 71 LYS A N 1
ATOM 538 C CA . LYS A 1 71 ? 18.514 -0.129 -41.924 1.00 88.12 71 LYS A CA 1
ATOM 539 C C . LYS A 1 71 ? 17.663 -1.179 -42.639 1.00 88.12 71 LYS A C 1
ATOM 541 O O . LYS A 1 71 ? 17.535 -1.111 -43.859 1.00 88.12 71 LYS A O 1
ATOM 546 N N . ARG A 1 72 ? 17.144 -2.169 -41.913 1.00 88.75 72 ARG A N 1
ATOM 547 C CA . ARG A 1 72 ? 16.449 -3.326 -42.478 1.00 88.75 72 ARG A CA 1
ATOM 548 C C . ARG A 1 72 ? 14.955 -3.270 -42.203 1.00 88.75 72 ARG A C 1
ATOM 550 O O . ARG A 1 72 ? 14.474 -2.505 -41.372 1.00 88.75 72 ARG A O 1
ATOM 557 N N . THR A 1 73 ? 14.230 -4.121 -42.907 1.00 92.00 73 THR A N 1
ATOM 558 C CA . THR A 1 73 ? 12.808 -4.395 -42.701 1.00 92.00 73 THR A CA 1
ATOM 559 C C . THR A 1 73 ? 12.595 -5.672 -41.892 1.00 92.00 73 THR A C 1
ATOM 561 O O . THR A 1 73 ? 13.486 -6.523 -41.792 1.00 92.00 73 THR A O 1
ATOM 564 N N . VAL A 1 74 ? 11.384 -5.847 -41.365 1.00 87.31 74 VAL A N 1
ATOM 565 C CA . VAL A 1 74 ? 10.976 -7.055 -40.627 1.00 87.31 74 VAL A CA 1
ATOM 566 C C . VAL A 1 74 ? 11.242 -8.335 -41.435 1.00 87.31 74 VAL A C 1
ATOM 568 O O . VAL A 1 74 ? 11.800 -9.299 -40.908 1.00 87.31 74 VAL A O 1
ATOM 571 N N . SER A 1 75 ? 10.930 -8.342 -42.737 1.00 86.69 75 SER A N 1
ATOM 572 C CA . SER A 1 75 ? 11.205 -9.484 -43.625 1.00 86.69 75 SER A CA 1
ATOM 573 C C . SER A 1 75 ? 12.701 -9.770 -43.787 1.00 86.69 75 SER A C 1
ATOM 575 O O . SER A 1 75 ? 13.119 -10.928 -43.838 1.00 86.69 75 SER A O 1
ATOM 577 N N . GLU A 1 76 ? 13.534 -8.733 -43.860 1.00 88.50 76 GLU A N 1
ATOM 578 C CA . GLU A 1 76 ? 14.982 -8.896 -43.995 1.00 88.50 76 GLU A CA 1
ATOM 579 C C . GLU A 1 76 ? 15.624 -9.423 -42.713 1.00 88.50 76 GLU A C 1
ATOM 581 O O . GLU A 1 76 ? 16.529 -10.253 -42.796 1.00 88.50 76 GLU A O 1
ATOM 586 N N . ILE A 1 77 ? 15.138 -9.008 -41.540 1.00 87.50 77 ILE A N 1
ATOM 587 C CA . ILE A 1 77 ? 15.590 -9.560 -40.258 1.00 87.50 77 ILE A CA 1
ATOM 588 C C . ILE A 1 77 ? 15.154 -11.021 -40.107 1.00 87.50 77 ILE A C 1
ATOM 590 O O . ILE A 1 77 ? 15.982 -11.868 -39.766 1.00 87.50 77 ILE A O 1
ATOM 594 N N . ALA A 1 78 ? 13.905 -11.353 -40.448 1.00 86.25 78 ALA A N 1
ATOM 595 C CA . ALA A 1 78 ? 13.410 -12.731 -40.410 1.00 86.25 78 ALA A CA 1
ATOM 596 C C . ALA A 1 78 ? 14.280 -13.690 -41.248 1.00 86.25 78 ALA A C 1
ATOM 598 O O . ALA A 1 78 ? 14.614 -14.794 -40.807 1.00 86.25 78 ALA A O 1
ATOM 599 N N . LYS A 1 79 ? 14.752 -13.240 -42.421 1.00 88.12 79 LYS A N 1
ATOM 600 C CA . LYS A 1 79 ? 15.682 -14.007 -43.270 1.00 88.12 79 LYS A CA 1
ATOM 601 C C . LYS A 1 79 ? 17.022 -14.293 -42.585 1.00 88.12 79 LYS A C 1
ATOM 603 O O . LYS A 1 79 ? 17.558 -15.385 -42.747 1.00 88.12 79 LYS A O 1
ATOM 608 N N . ILE A 1 80 ? 17.559 -13.358 -41.801 1.00 85.25 80 ILE A N 1
ATOM 609 C CA . ILE A 1 80 ? 18.855 -13.526 -41.111 1.00 85.25 80 ILE A CA 1
ATOM 610 C C . ILE A 1 80 ? 18.769 -14.583 -40.000 1.00 85.25 80 ILE A C 1
ATOM 612 O O . ILE A 1 80 ? 19.727 -15.329 -39.743 1.00 85.25 80 ILE A O 1
ATOM 616 N N . TYR A 1 81 ? 17.609 -14.673 -39.353 1.00 82.12 81 TYR A N 1
ATOM 617 C CA . TYR A 1 81 ? 17.344 -15.670 -38.318 1.00 82.12 81 TYR A CA 1
ATOM 618 C C . TYR A 1 81 ? 16.798 -16.997 -38.870 1.00 82.12 81 TYR A C 1
ATOM 620 O O . TYR A 1 81 ? 16.858 -18.016 -38.170 1.00 82.12 81 TYR A O 1
ATOM 628 N N . ASN A 1 82 ? 16.431 -17.020 -40.157 1.00 84.88 82 ASN A N 1
ATOM 629 C CA . ASN A 1 82 ? 15.863 -18.158 -40.880 1.00 84.88 82 ASN A CA 1
ATOM 630 C C . ASN A 1 82 ? 14.521 -18.608 -40.276 1.00 84.88 82 ASN A C 1
ATOM 632 O O . ASN A 1 82 ? 14.359 -19.775 -39.919 1.00 84.88 82 ASN A O 1
ATOM 636 N N . ILE A 1 83 ? 13.604 -17.649 -40.135 1.00 83.62 83 ILE A N 1
ATOM 637 C CA . ILE A 1 83 ? 12.242 -17.799 -39.597 1.00 83.62 83 ILE A CA 1
ATOM 638 C C . ILE A 1 83 ? 11.214 -17.191 -40.570 1.00 83.62 83 ILE A C 1
ATOM 640 O O . ILE A 1 83 ? 11.591 -16.417 -41.455 1.00 83.62 83 ILE A O 1
ATOM 644 N N . SER A 1 84 ? 9.925 -17.533 -40.431 1.00 88.94 84 SER A N 1
ATOM 645 C CA . SER A 1 84 ? 8.858 -16.924 -41.247 1.00 88.94 84 SER A CA 1
ATOM 646 C C . SER A 1 84 ? 8.761 -15.424 -40.964 1.00 88.94 84 SER A C 1
ATOM 648 O O . SER A 1 84 ? 8.750 -14.994 -39.811 1.00 88.94 84 SER A O 1
ATOM 650 N N . ALA A 1 85 ? 8.680 -14.619 -42.027 1.00 86.50 85 ALA A N 1
ATOM 651 C CA . ALA A 1 85 ? 8.534 -13.172 -41.903 1.00 86.50 85 ALA A CA 1
ATOM 652 C C . ALA A 1 85 ? 7.172 -12.793 -41.313 1.00 86.50 85 ALA A C 1
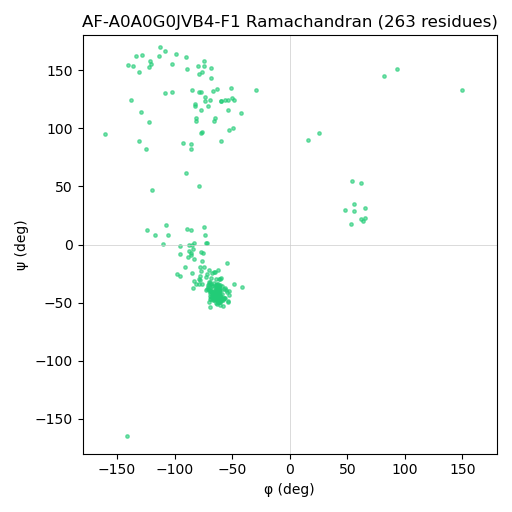ATOM 654 O O . ALA A 1 85 ? 7.082 -11.841 -40.546 1.00 86.50 85 ALA A O 1
ATOM 655 N N . GLU A 1 86 ? 6.127 -13.542 -41.657 1.00 84.62 86 GLU A N 1
ATOM 656 C CA . GLU A 1 86 ? 4.759 -13.344 -41.185 1.00 84.62 86 GLU A CA 1
ATOM 657 C C . GLU A 1 86 ? 4.634 -13.682 -39.699 1.00 84.62 86 GLU A C 1
ATOM 659 O O . GLU A 1 86 ? 4.050 -12.915 -38.935 1.00 84.62 86 GLU A O 1
ATOM 664 N N . GLU A 1 87 ? 5.229 -14.798 -39.278 1.00 84.06 87 GLU A N 1
ATOM 665 C CA . GLU A 1 87 ? 5.274 -15.208 -37.875 1.00 84.06 87 GLU A CA 1
ATOM 666 C C . GLU A 1 87 ? 6.096 -14.228 -37.038 1.00 84.06 87 GLU A C 1
ATOM 668 O O . GLU A 1 87 ? 5.659 -13.792 -35.975 1.00 84.06 87 GLU A O 1
ATOM 673 N N . TYR A 1 88 ? 7.234 -13.782 -37.569 1.00 87.12 88 TYR A N 1
ATOM 674 C CA . TYR A 1 88 ? 8.067 -12.784 -36.914 1.00 87.12 88 TYR A CA 1
ATOM 675 C C . TYR A 1 88 ? 7.376 -11.425 -36.780 1.00 87.12 88 TYR A C 1
ATOM 677 O O . TYR A 1 88 ? 7.385 -10.835 -35.703 1.00 87.12 88 TYR A O 1
ATOM 685 N N . ALA A 1 89 ? 6.721 -10.944 -37.842 1.00 83.88 89 ALA A N 1
ATOM 686 C CA . ALA A 1 89 ? 5.929 -9.718 -37.798 1.00 83.88 89 ALA A CA 1
ATOM 687 C C . ALA A 1 89 ? 4.793 -9.818 -36.772 1.00 83.88 89 ALA A C 1
ATOM 689 O O . ALA A 1 89 ? 4.534 -8.864 -36.041 1.00 83.88 89 ALA A O 1
ATOM 690 N N . ARG A 1 90 ? 4.146 -10.984 -36.670 1.00 78.50 90 ARG A N 1
ATOM 691 C CA . ARG A 1 90 ? 3.096 -11.228 -35.679 1.00 78.50 90 ARG A CA 1
ATOM 692 C C . ARG A 1 90 ? 3.634 -11.148 -34.252 1.00 78.50 90 ARG A C 1
ATOM 694 O O . ARG A 1 90 ? 3.059 -10.417 -33.454 1.00 78.50 90 ARG A O 1
ATOM 701 N N . GLU A 1 91 ? 4.716 -11.858 -33.937 1.00 78.94 91 GLU A N 1
ATOM 702 C CA . GLU A 1 91 ? 5.303 -11.842 -32.588 1.00 78.94 91 GLU A CA 1
ATOM 703 C C . GLU A 1 91 ? 5.828 -10.454 -32.206 1.00 78.94 91 GLU A C 1
ATOM 705 O O . GLU A 1 91 ? 5.610 -9.993 -31.086 1.00 78.94 91 GLU A O 1
ATOM 710 N N . LEU A 1 92 ? 6.438 -9.734 -33.153 1.00 78.19 92 LEU A N 1
ATOM 711 C CA . LEU A 1 92 ? 6.813 -8.334 -32.956 1.00 78.19 92 LEU A CA 1
ATOM 712 C C . LEU A 1 92 ? 5.590 -7.461 -32.666 1.00 78.19 92 LEU A C 1
ATOM 714 O O . LEU A 1 92 ? 5.620 -6.651 -31.744 1.00 78.19 92 LEU A O 1
ATOM 718 N N . GLY A 1 93 ? 4.500 -7.637 -33.411 1.00 75.12 93 GLY A N 1
ATOM 719 C CA . GLY A 1 93 ? 3.258 -6.907 -33.174 1.00 75.12 93 GLY A CA 1
ATOM 720 C C . GLY A 1 93 ? 2.615 -7.223 -31.824 1.00 75.12 93 GLY A C 1
ATOM 721 O O . GLY A 1 93 ? 2.106 -6.318 -31.164 1.00 75.12 93 GLY A O 1
ATOM 722 N N . LEU A 1 94 ? 2.687 -8.479 -31.368 1.00 71.44 94 LEU A N 1
ATOM 723 C CA . LEU A 1 94 ? 2.228 -8.887 -30.037 1.00 71.44 94 LEU A CA 1
ATOM 724 C C . LEU A 1 94 ? 3.070 -8.245 -28.932 1.00 71.44 94 LEU A C 1
ATOM 726 O O . LEU A 1 94 ? 2.513 -7.699 -27.979 1.00 71.44 94 LEU A O 1
ATOM 730 N N . PHE A 1 95 ? 4.393 -8.259 -29.089 1.00 72.12 95 PHE A N 1
ATOM 731 C CA . PHE A 1 95 ? 5.325 -7.658 -28.140 1.00 72.12 95 PHE A CA 1
ATOM 732 C C . PHE A 1 95 ? 5.144 -6.134 -28.048 1.00 72.12 95 PHE A C 1
ATOM 734 O O . PHE A 1 95 ? 5.034 -5.580 -26.955 1.00 72.12 95 PHE A O 1
ATOM 741 N N . LEU A 1 96 ? 5.034 -5.460 -29.196 1.00 73.12 96 LEU A N 1
ATOM 742 C CA . LEU A 1 96 ? 4.912 -4.001 -29.289 1.00 73.12 96 LEU A CA 1
ATOM 743 C C . LEU A 1 96 ? 3.470 -3.489 -29.149 1.00 73.12 96 LEU A C 1
ATOM 745 O O . LEU A 1 96 ? 3.250 -2.282 -29.068 1.00 73.12 96 LEU A O 1
ATOM 749 N N . LYS A 1 97 ? 2.481 -4.391 -29.117 1.00 72.75 97 LYS A N 1
ATOM 750 C CA . LYS A 1 97 ? 1.038 -4.089 -29.078 1.00 72.75 97 LYS A CA 1
ATOM 751 C C . LYS A 1 97 ? 0.569 -3.197 -30.238 1.00 72.75 97 LYS A C 1
ATOM 753 O O . LYS A 1 97 ? -0.340 -2.382 -30.075 1.00 72.75 97 LYS A O 1
ATOM 758 N N . ILE A 1 98 ? 1.167 -3.375 -31.416 1.00 73.19 98 ILE A N 1
ATOM 759 C CA . ILE A 1 98 ? 0.830 -2.667 -32.660 1.00 73.19 98 ILE A CA 1
ATOM 760 C C . ILE A 1 98 ? 0.717 -3.651 -33.829 1.00 73.19 98 ILE A C 1
ATOM 762 O O . ILE A 1 98 ? 1.193 -4.781 -33.765 1.00 73.19 98 ILE A O 1
ATOM 766 N N . ILE A 1 99 ? 0.079 -3.231 -34.921 1.00 75.25 99 ILE A N 1
ATOM 767 C CA . ILE A 1 99 ? 0.021 -4.041 -36.142 1.00 75.25 99 ILE A CA 1
ATOM 768 C C . ILE A 1 99 ? 1.328 -3.840 -36.907 1.00 75.25 99 ILE A C 1
ATOM 770 O O . ILE A 1 99 ? 1.534 -2.776 -37.484 1.00 75.25 99 ILE A O 1
ATOM 774 N N . VAL A 1 100 ? 2.171 -4.871 -36.932 1.00 80.81 100 VAL A N 1
ATOM 775 C CA . VAL A 1 100 ? 3.438 -4.884 -37.673 1.00 80.81 100 VAL A CA 1
ATOM 776 C C . VAL A 1 100 ? 3.269 -5.679 -38.963 1.00 80.81 100 VAL A C 1
ATOM 778 O O . VAL A 1 100 ? 2.749 -6.797 -38.968 1.00 80.81 100 VAL A O 1
ATOM 781 N N . LYS A 1 101 ? 3.713 -5.103 -40.077 1.00 85.19 101 LYS A N 1
ATOM 782 C CA . LYS A 1 101 ? 3.765 -5.739 -41.395 1.00 85.19 101 LYS A CA 1
ATOM 783 C C . LYS A 1 101 ? 5.188 -6.177 -41.713 1.00 85.19 101 LYS A C 1
ATOM 785 O O . LYS A 1 101 ? 6.169 -5.595 -41.265 1.00 85.19 101 LYS A O 1
ATOM 790 N N . THR A 1 102 ? 5.312 -7.172 -42.584 1.00 83.31 102 THR A N 1
ATOM 791 C CA . THR A 1 102 ? 6.612 -7.698 -43.034 1.00 83.31 102 THR A CA 1
ATOM 792 C C . THR A 1 102 ? 7.466 -6.665 -43.783 1.00 83.31 102 THR A C 1
ATOM 794 O O . THR A 1 102 ? 8.686 -6.814 -43.851 1.00 83.31 102 THR A O 1
ATOM 797 N N . SER A 1 103 ? 6.837 -5.620 -44.327 1.00 84.94 103 SER A N 1
ATOM 798 C CA . SER A 1 103 ? 7.482 -4.495 -45.009 1.00 84.94 103 SER A CA 1
ATOM 799 C C . SER A 1 103 ? 7.936 -3.369 -44.079 1.00 84.94 103 SER A C 1
ATOM 801 O O . SER A 1 103 ? 8.577 -2.435 -44.557 1.00 84.94 103 SER A O 1
ATOM 803 N N . ASP A 1 104 ? 7.567 -3.403 -42.797 1.00 83.38 104 ASP A N 1
ATOM 804 C CA . ASP A 1 104 ? 7.839 -2.288 -41.893 1.00 83.38 104 ASP A CA 1
ATOM 805 C C . ASP A 1 104 ? 9.339 -2.161 -41.619 1.00 83.38 104 ASP A C 1
ATOM 807 O O . ASP A 1 104 ? 10.078 -3.150 -41.554 1.00 83.38 104 ASP A O 1
ATOM 811 N N . SER A 1 105 ? 9.789 -0.911 -41.500 1.00 88.56 105 SER A N 1
ATOM 812 C CA . SER A 1 105 ? 11.183 -0.579 -41.222 1.00 88.56 105 SER A CA 1
ATOM 813 C C . SER A 1 105 ? 11.492 -0.799 -39.747 1.00 88.56 105 SER A C 1
ATOM 815 O O . SER A 1 105 ? 10.786 -0.283 -38.877 1.00 88.56 105 SER A O 1
ATOM 817 N N . MET A 1 106 ? 12.592 -1.492 -39.458 1.00 82.50 106 MET A N 1
ATOM 818 C CA . MET A 1 106 ? 13.048 -1.688 -38.085 1.00 82.50 106 MET A CA 1
ATOM 819 C C . MET A 1 106 ? 13.474 -0.369 -37.435 1.00 82.50 106 MET A C 1
ATOM 821 O O . MET A 1 106 ? 13.406 -0.273 -36.219 1.00 82.50 106 MET A O 1
ATOM 825 N N . ALA A 1 107 ? 13.849 0.662 -38.207 1.00 79.94 107 ALA A N 1
ATOM 826 C CA . ALA A 1 107 ? 14.086 2.001 -37.659 1.00 79.94 107 ALA A CA 1
ATOM 827 C C . ALA A 1 107 ? 12.822 2.600 -37.029 1.00 79.94 107 ALA A C 1
ATOM 829 O O . ALA A 1 107 ? 12.898 3.167 -35.947 1.00 79.94 107 ALA A O 1
ATOM 830 N N . VAL A 1 108 ? 11.661 2.434 -37.674 1.00 76.69 108 VAL A N 1
ATOM 831 C CA . VAL A 1 108 ? 10.385 2.958 -37.159 1.00 76.69 108 VAL A CA 1
ATOM 832 C C . VAL A 1 108 ? 9.986 2.200 -35.896 1.00 76.69 108 VAL A C 1
ATOM 834 O O . VAL A 1 108 ? 9.707 2.814 -34.874 1.00 76.69 108 VAL A O 1
ATOM 837 N N . LEU A 1 109 ? 10.064 0.866 -35.929 1.00 73.81 109 LEU A N 1
ATOM 838 C CA . LEU A 1 109 ? 9.762 0.032 -34.760 1.00 73.81 109 LEU A CA 1
ATOM 839 C C . LEU A 1 109 ? 10.734 0.287 -33.597 1.00 73.81 109 LEU A C 1
ATOM 841 O O . LEU A 1 109 ? 10.345 0.236 -32.431 1.00 73.81 109 LEU A O 1
ATOM 845 N N . HIS A 1 110 ? 11.996 0.585 -33.899 1.00 75.38 110 HIS A N 1
ATOM 846 C CA . HIS A 1 110 ? 12.988 0.945 -32.897 1.00 75.38 110 HIS A CA 1
ATOM 847 C C . HIS A 1 110 ? 12.688 2.308 -32.269 1.00 75.38 110 HIS A C 1
ATOM 849 O O . HIS A 1 110 ? 12.620 2.425 -31.047 1.00 75.38 110 HIS A O 1
ATOM 855 N N . ASP A 1 111 ? 12.532 3.344 -33.092 1.00 70.06 111 ASP A N 1
ATOM 856 C CA . ASP A 1 111 ? 12.481 4.727 -32.621 1.00 70.06 111 ASP A CA 1
ATOM 857 C C . ASP A 1 111 ? 11.110 5.092 -32.019 1.00 70.06 111 ASP A C 1
ATOM 859 O O . ASP A 1 111 ? 11.053 5.891 -31.086 1.00 70.06 111 ASP A O 1
ATOM 863 N N . GLU A 1 112 ? 10.014 4.483 -32.488 1.00 69.56 112 GLU A N 1
ATOM 864 C CA . GLU A 1 112 ? 8.656 4.769 -31.997 1.00 69.56 112 GLU A CA 1
ATOM 865 C C . GLU A 1 112 ? 8.155 3.761 -30.954 1.00 69.56 112 GLU A C 1
ATOM 867 O O . GLU A 1 112 ? 7.298 4.098 -30.134 1.00 69.56 112 GLU A O 1
ATOM 872 N N . ASN A 1 113 ? 8.676 2.528 -30.958 1.00 63.38 113 ASN A N 1
ATOM 873 C CA . ASN A 1 113 ? 8.179 1.444 -30.102 1.00 63.38 113 ASN A CA 1
ATOM 874 C C . ASN A 1 113 ? 9.261 0.809 -29.212 1.00 63.38 113 ASN A C 1
ATOM 876 O O . ASN A 1 113 ? 9.009 -0.230 -28.606 1.00 63.38 113 ASN A O 1
ATOM 880 N N . ALA A 1 114 ? 10.436 1.440 -29.104 1.00 67.69 114 ALA A N 1
ATOM 881 C CA . ALA A 1 114 ? 11.551 1.010 -28.254 1.00 67.69 114 ALA A CA 1
ATOM 882 C C . ALA A 1 114 ? 12.038 -0.432 -28.526 1.00 67.69 114 ALA A C 1
ATOM 884 O O . ALA A 1 114 ? 12.545 -1.111 -27.632 1.00 67.69 114 ALA A O 1
ATOM 885 N N . LEU A 1 115 ? 11.895 -0.915 -29.766 1.00 70.44 115 LEU A N 1
ATOM 886 C CA . LEU A 1 115 ? 12.381 -2.232 -30.178 1.00 70.44 115 LEU A CA 1
ATOM 887 C C . LEU A 1 115 ? 13.882 -2.189 -30.508 1.00 70.44 115 LEU A C 1
ATOM 889 O O . LEU A 1 115 ? 14.261 -1.731 -31.583 1.00 70.44 115 LEU A O 1
ATOM 893 N N . CYS A 1 116 ? 14.737 -2.733 -29.643 1.00 65.88 116 CYS A N 1
ATOM 894 C CA . CYS A 1 116 ? 16.168 -2.889 -29.929 1.00 65.88 116 CYS A CA 1
ATOM 895 C C . CYS A 1 116 ? 16.507 -4.231 -30.606 1.00 65.88 116 CYS A C 1
ATOM 897 O O . CYS A 1 116 ? 15.741 -5.203 -30.551 1.00 65.88 116 CYS A O 1
ATOM 899 N N . ALA A 1 117 ? 17.684 -4.308 -31.236 1.00 72.06 117 ALA A N 1
ATOM 900 C CA . ALA A 1 117 ? 18.115 -5.485 -31.992 1.00 72.06 117 ALA A CA 1
ATOM 901 C C . ALA A 1 117 ? 18.209 -6.763 -31.140 1.00 72.06 117 ALA A C 1
ATOM 903 O O . ALA A 1 117 ? 17.997 -7.863 -31.654 1.00 72.06 117 ALA A O 1
ATOM 904 N N . THR A 1 118 ? 18.508 -6.637 -29.844 1.00 64.00 118 THR A N 1
ATOM 905 C CA . THR A 1 118 ? 18.598 -7.763 -28.898 1.00 64.00 118 THR A CA 1
ATOM 906 C C . THR A 1 118 ? 17.236 -8.379 -28.614 1.00 64.00 118 THR A C 1
ATOM 908 O O . THR A 1 118 ? 17.078 -9.594 -28.724 1.00 64.00 118 THR A O 1
ATOM 911 N N . VAL A 1 119 ? 16.229 -7.550 -28.344 1.00 66.06 119 VAL A N 1
ATOM 912 C CA . VAL A 1 119 ? 14.841 -7.989 -28.143 1.00 66.06 119 VAL A CA 1
ATOM 913 C C . VAL A 1 119 ? 14.311 -8.664 -29.405 1.00 66.06 119 VAL A C 1
ATOM 915 O O . VAL A 1 119 ? 13.764 -9.766 -29.358 1.00 66.06 119 VAL A O 1
ATOM 918 N N . ALA A 1 120 ? 14.558 -8.049 -30.560 1.00 74.81 120 ALA A N 1
ATOM 919 C CA . ALA A 1 120 ? 14.174 -8.591 -31.853 1.00 74.81 120 ALA A CA 1
ATOM 920 C C . ALA A 1 120 ? 14.850 -9.950 -32.146 1.00 74.81 120 ALA A C 1
ATOM 922 O O . ALA A 1 120 ? 14.224 -10.835 -32.735 1.00 74.81 120 ALA A O 1
ATOM 923 N N . ALA A 1 121 ? 16.101 -10.139 -31.712 1.00 74.19 121 ALA A N 1
ATOM 924 C CA . ALA A 1 121 ? 16.825 -11.406 -31.810 1.00 74.19 121 ALA A CA 1
ATOM 925 C C . ALA A 1 121 ? 16.290 -12.475 -30.843 1.00 74.19 121 ALA A C 1
ATOM 927 O O . ALA A 1 121 ? 16.199 -13.640 -31.226 1.00 74.19 121 ALA A O 1
ATOM 928 N N . GLY A 1 122 ? 15.900 -12.089 -29.625 1.00 63.69 122 GLY A N 1
ATOM 929 C CA . GLY A 1 122 ? 15.277 -12.984 -28.647 1.00 63.69 122 GLY A CA 1
ATOM 930 C C . GLY A 1 122 ? 13.945 -13.544 -29.147 1.00 63.69 122 GLY A C 1
ATOM 931 O O . GLY A 1 122 ? 13.733 -14.754 -29.130 1.00 63.69 122 GLY A O 1
ATOM 932 N N . ILE A 1 123 ? 13.094 -12.685 -29.713 1.00 73.75 123 ILE A N 1
ATOM 933 C CA . ILE A 1 123 ? 11.830 -13.098 -30.345 1.00 73.75 123 ILE A CA 1
ATOM 934 C C . ILE A 1 123 ? 12.097 -14.066 -31.506 1.00 73.75 123 ILE A C 1
ATOM 936 O O . ILE A 1 123 ? 11.461 -15.113 -31.616 1.00 73.75 123 ILE A O 1
ATOM 940 N N . ALA A 1 124 ? 13.089 -13.759 -32.344 1.00 79.25 124 ALA A N 1
ATOM 941 C CA . ALA A 1 124 ? 13.473 -14.627 -33.450 1.00 79.25 124 ALA A CA 1
ATOM 942 C C . ALA A 1 124 ? 14.011 -15.995 -32.986 1.00 79.25 124 ALA A C 1
ATOM 944 O O . ALA A 1 124 ? 13.787 -17.010 -33.650 1.00 79.25 124 ALA A O 1
ATOM 945 N N . ALA A 1 125 ? 14.719 -16.035 -31.855 1.00 74.69 125 ALA A N 1
ATOM 946 C CA . ALA A 1 125 ? 15.219 -17.267 -31.255 1.00 74.69 125 ALA A CA 1
ATOM 947 C C . ALA A 1 125 ? 14.082 -18.135 -30.695 1.00 74.69 125 ALA A C 1
ATOM 949 O O . ALA A 1 125 ? 14.109 -19.348 -30.902 1.00 74.69 125 ALA A O 1
ATOM 950 N N . ASN A 1 126 ? 13.072 -17.522 -30.072 1.00 69.44 126 ASN A N 1
ATOM 951 C CA . ASN A 1 126 ? 11.900 -18.224 -29.542 1.00 69.44 126 ASN A CA 1
ATOM 952 C C . ASN A 1 126 ? 11.068 -18.869 -30.660 1.00 69.44 126 ASN A C 1
ATOM 954 O O . ASN A 1 126 ? 10.794 -20.061 -30.602 1.00 69.44 126 ASN A O 1
ATOM 958 N N . ILE A 1 127 ? 10.792 -18.140 -31.748 1.00 77.81 127 ILE A N 1
ATOM 959 C CA . ILE A 1 127 ? 10.093 -18.695 -32.928 1.00 77.81 127 ILE A CA 1
ATOM 960 C C . ILE A 1 127 ? 10.835 -19.913 -33.491 1.00 77.81 127 ILE A C 1
ATOM 962 O O . ILE A 1 127 ? 10.243 -20.906 -33.911 1.00 77.81 127 ILE A O 1
ATOM 966 N N . LYS A 1 128 ? 12.167 -19.853 -33.491 1.00 79.38 128 LYS A N 1
ATOM 967 C CA . LYS A 1 128 ? 13.009 -20.937 -33.992 1.00 79.38 128 LYS A CA 1
ATOM 968 C C . LYS A 1 128 ? 13.027 -22.162 -33.074 1.00 79.38 128 LYS A C 1
ATOM 970 O O . LYS A 1 128 ? 13.309 -23.256 -33.560 1.00 79.38 128 LYS A O 1
ATOM 975 N N . ALA A 1 129 ? 12.765 -21.982 -31.782 1.00 66.94 129 ALA A N 1
ATOM 976 C CA . ALA A 1 129 ? 12.673 -23.071 -30.817 1.00 66.94 129 ALA A CA 1
ATOM 977 C C . ALA A 1 129 ? 11.337 -23.839 -30.912 1.00 66.94 129 ALA A C 1
ATOM 979 O O . ALA A 1 129 ? 11.317 -25.016 -30.562 1.00 66.94 129 ALA A O 1
ATOM 980 N N . ASP A 1 130 ? 10.278 -23.222 -31.457 1.00 59.31 130 ASP A N 1
ATOM 981 C CA . ASP A 1 130 ? 8.888 -23.707 -31.354 1.00 59.31 130 ASP A CA 1
ATOM 982 C C . ASP A 1 130 ? 8.266 -24.353 -32.620 1.00 59.31 130 ASP A C 1
ATOM 984 O O . ASP A 1 130 ? 7.082 -24.682 -32.628 1.00 59.31 130 ASP A O 1
ATOM 988 N N . SER A 1 131 ? 8.999 -24.616 -33.707 1.00 44.94 131 SER A N 1
ATOM 989 C CA . SER A 1 131 ? 8.417 -25.354 -34.861 1.00 44.94 131 SER A CA 1
ATOM 990 C C . SER A 1 131 ? 8.493 -26.887 -34.667 1.00 44.94 131 SER A C 1
ATOM 992 O O . SER A 1 131 ? 9.611 -27.336 -34.397 1.00 44.94 131 SER A O 1
ATOM 994 N N . PRO A 1 132 ? 7.441 -27.742 -34.891 1.00 41.47 132 PRO A N 1
ATOM 995 C CA . PRO A 1 132 ? 6.215 -27.574 -35.725 1.00 41.47 132 PRO A CA 1
ATOM 996 C C . PRO A 1 132 ? 4.894 -28.167 -35.106 1.00 41.47 132 PRO A C 1
ATOM 998 O O . PRO A 1 132 ? 4.927 -28.651 -33.978 1.00 41.47 132 PRO A O 1
ATOM 1001 N N . PRO A 1 133 ? 3.774 -28.373 -35.857 1.00 39.19 133 PRO A N 1
ATOM 1002 C CA . PRO A 1 133 ? 3.121 -27.587 -36.908 1.00 39.19 133 PRO A CA 1
ATOM 1003 C C . PRO A 1 133 ? 1.742 -27.032 -36.460 1.00 39.19 133 PRO A C 1
ATOM 1005 O O . PRO A 1 133 ? 1.169 -27.432 -35.453 1.00 39.19 133 PRO A O 1
ATOM 1008 N N . ALA A 1 134 ? 1.200 -26.137 -37.286 1.00 46.22 134 ALA A N 1
ATOM 1009 C CA . ALA A 1 134 ? -0.120 -25.512 -37.210 1.00 46.22 134 ALA A CA 1
ATOM 1010 C C . ALA A 1 134 ? -1.251 -26.326 -36.547 1.00 46.22 134 ALA A C 1
ATOM 1012 O O . ALA A 1 134 ? -1.534 -27.450 -36.966 1.00 46.22 134 ALA A O 1
ATOM 1013 N N . THR A 1 135 ? -1.988 -25.656 -35.650 1.00 39.31 135 THR A N 1
ATOM 1014 C CA . THR A 1 135 ? -3.464 -25.496 -35.589 1.00 39.31 135 THR A CA 1
ATOM 1015 C C . THR A 1 135 ? -3.912 -25.342 -34.121 1.00 39.31 135 THR A C 1
ATOM 1017 O O . THR A 1 135 ? -3.523 -26.135 -33.275 1.00 39.31 135 THR A O 1
ATOM 1020 N N . GLU A 1 136 ? -4.771 -24.341 -33.869 1.00 34.03 136 GLU A N 1
ATOM 1021 C CA . GLU A 1 136 ? -5.509 -24.015 -32.620 1.00 34.03 136 GLU A CA 1
ATOM 1022 C C . GLU A 1 136 ? -4.861 -23.006 -31.636 1.00 34.03 136 GLU A C 1
ATOM 1024 O O . GLU A 1 136 ? -3.661 -22.762 -31.688 1.00 34.03 136 GLU A O 1
ATOM 1029 N N . PRO A 1 137 ? -5.663 -22.255 -30.850 1.00 38.66 137 PRO A N 1
ATOM 1030 C CA . PRO A 1 137 ? -6.215 -20.972 -31.264 1.00 38.66 137 PRO A CA 1
ATOM 1031 C C . PRO A 1 137 ? -5.654 -19.794 -30.448 1.00 38.66 137 PRO A C 1
ATOM 1033 O O . PRO A 1 137 ? -5.124 -19.932 -29.352 1.00 38.66 137 PRO A O 1
ATOM 1036 N N . ILE A 1 138 ? -5.841 -18.609 -31.025 1.00 40.31 138 ILE A N 1
ATOM 1037 C CA . ILE A 1 138 ? -5.528 -17.269 -30.518 1.00 40.31 138 ILE A CA 1
ATOM 1038 C C . ILE A 1 138 ? -5.912 -17.116 -29.034 1.00 40.31 138 ILE A C 1
ATOM 1040 O O . ILE A 1 138 ? -7.098 -17.081 -28.700 1.00 40.31 138 ILE A O 1
ATOM 1044 N N . LEU A 1 139 ? -4.911 -16.956 -28.161 1.00 37.38 139 LEU A N 1
ATOM 1045 C CA . LEU A 1 139 ? -5.116 -16.463 -26.800 1.00 37.38 139 LEU A CA 1
ATOM 1046 C C . LEU A 1 139 ? -5.464 -14.969 -26.894 1.00 37.38 139 LEU A C 1
ATOM 1048 O O . LEU A 1 139 ? -4.721 -14.178 -27.479 1.00 37.38 139 LEU A O 1
ATOM 1052 N N . SER A 1 140 ? -6.646 -14.594 -26.412 1.00 39.19 140 SER A N 1
ATOM 1053 C CA . SER A 1 140 ? -7.206 -13.255 -26.581 1.00 39.19 140 SER A CA 1
ATOM 1054 C C . SER A 1 140 ? -6.427 -12.188 -25.802 1.00 39.19 140 SER A C 1
ATOM 1056 O O . SER A 1 140 ? -5.858 -12.438 -24.739 1.00 39.19 140 SER A O 1
ATOM 1058 N N . ALA A 1 141 ? -6.460 -10.954 -26.317 1.00 42.91 141 ALA A N 1
ATOM 1059 C CA . ALA A 1 141 ? -5.845 -9.760 -25.726 1.00 42.91 141 ALA A CA 1
ATOM 1060 C C . ALA A 1 141 ? -6.274 -9.473 -24.267 1.00 42.91 141 ALA A C 1
ATOM 1062 O O . ALA A 1 141 ? -5.603 -8.719 -23.559 1.00 42.91 141 ALA A O 1
ATOM 1063 N N . ASP A 1 142 ? -7.358 -10.097 -23.803 1.00 38.47 142 ASP A N 1
ATOM 1064 C CA . ASP A 1 142 ? -7.841 -10.006 -22.426 1.00 38.47 142 ASP A CA 1
ATOM 1065 C C . ASP A 1 142 ? -6.956 -10.773 -21.425 1.00 38.47 142 ASP A C 1
ATOM 1067 O O . ASP A 1 142 ? -6.833 -10.356 -20.272 1.00 38.47 142 ASP A O 1
ATOM 1071 N N . GLU A 1 143 ? -6.266 -11.834 -21.858 1.00 38.53 143 GLU A N 1
ATOM 1072 C CA . GLU A 1 143 ? -5.329 -12.594 -21.014 1.00 38.53 143 GLU A CA 1
ATOM 1073 C C . GLU A 1 143 ? -3.975 -11.867 -20.878 1.00 38.53 143 GLU A C 1
ATOM 1075 O O . GLU A 1 143 ? -3.390 -11.844 -19.795 1.00 38.53 143 GLU A O 1
ATOM 1080 N N . ALA A 1 144 ? -3.519 -11.160 -21.920 1.00 39.41 144 ALA A N 1
ATOM 1081 C CA . ALA A 1 144 ? -2.272 -10.380 -21.894 1.00 39.41 144 ALA A CA 1
ATOM 1082 C C . ALA A 1 144 ? -2.338 -9.154 -20.957 1.00 39.41 144 ALA A C 1
ATOM 1084 O O . ALA A 1 144 ? -1.321 -8.696 -20.434 1.00 39.41 144 ALA A O 1
ATOM 1085 N N . LYS A 1 145 ? -3.541 -8.628 -20.687 1.00 37.16 145 LYS A N 1
ATOM 1086 C CA . LYS A 1 145 ? -3.753 -7.528 -19.729 1.00 37.16 145 LYS A CA 1
ATOM 1087 C C . LYS A 1 145 ? -3.639 -7.979 -18.265 1.00 37.16 145 LYS A C 1
ATOM 1089 O O . LYS A 1 145 ? -3.422 -7.151 -17.384 1.00 37.16 145 LYS A O 1
ATOM 1094 N N . LYS A 1 146 ? -3.762 -9.280 -17.995 1.00 37.06 146 LYS A N 1
ATOM 1095 C CA . LYS A 1 146 ? -3.788 -9.852 -16.639 1.00 37.06 146 LYS A CA 1
ATOM 1096 C C . LYS A 1 146 ? -2.407 -9.926 -15.973 1.00 37.06 146 LYS A C 1
ATOM 1098 O O . LYS A 1 146 ? -2.340 -10.113 -14.763 1.00 37.06 146 LYS A O 1
ATOM 1103 N N . VAL A 1 147 ? -1.329 -9.765 -16.743 1.00 42.88 147 VAL A N 1
ATOM 1104 C CA . VAL A 1 147 ? 0.057 -9.965 -16.283 1.00 42.88 147 VAL A CA 1
ATOM 1105 C C . VAL A 1 147 ? 0.703 -8.682 -15.727 1.00 42.88 147 VAL A C 1
ATOM 1107 O O . VAL A 1 147 ? 1.638 -8.773 -14.947 1.00 42.88 147 VAL A O 1
ATOM 1110 N N . ILE A 1 148 ? 0.186 -7.484 -16.036 1.00 48.97 148 ILE A N 1
ATOM 1111 C CA . ILE A 1 148 ? 0.866 -6.200 -15.735 1.00 48.97 148 ILE A CA 1
ATOM 1112 C C . ILE A 1 148 ? 0.030 -5.302 -14.810 1.00 48.97 148 ILE A C 1
ATOM 1114 O O . ILE A 1 148 ? -0.177 -4.117 -15.067 1.00 48.97 148 ILE A O 1
ATOM 1118 N N . THR A 1 149 ? -0.508 -5.857 -13.727 1.00 39.41 149 THR A N 1
ATOM 1119 C CA . THR A 1 149 ? -1.065 -5.027 -12.650 1.00 39.41 149 THR A CA 1
ATOM 1120 C C . THR A 1 149 ? -0.474 -5.484 -11.326 1.00 39.41 149 THR A C 1
ATOM 1122 O O . THR A 1 149 ? -0.792 -6.610 -10.928 1.00 39.41 149 THR A O 1
ATOM 1125 N N . PRO A 1 150 ? 0.340 -4.660 -10.628 1.00 48.66 150 PRO A N 1
ATOM 1126 C CA . PRO A 1 150 ? 0.760 -4.980 -9.271 1.00 48.66 150 PRO A CA 1
ATOM 1127 C C . PRO A 1 150 ? -0.497 -5.243 -8.444 1.00 48.66 150 PRO A C 1
ATOM 1129 O O . PRO A 1 150 ? -1.393 -4.398 -8.324 1.00 48.66 150 PRO A O 1
ATOM 1132 N N . LYS A 1 151 ? -0.628 -6.482 -7.971 1.00 57.22 151 LYS A N 1
ATOM 1133 C CA . LYS A 1 151 ? -1.869 -6.965 -7.377 1.00 57.22 151 LYS A CA 1
ATOM 1134 C C . LYS A 1 151 ? -1.889 -6.590 -5.905 1.00 57.22 151 LYS A C 1
ATOM 1136 O O . LYS A 1 151 ? -1.507 -7.369 -5.040 1.00 57.22 151 LYS A O 1
ATOM 1141 N N . TYR A 1 152 ? -2.361 -5.383 -5.623 1.00 63.94 152 TYR A N 1
ATOM 1142 C CA . TYR A 1 152 ? -2.584 -4.955 -4.250 1.00 63.94 152 TYR A CA 1
ATOM 1143 C C . TYR A 1 152 ? -3.716 -5.770 -3.618 1.00 63.94 152 TYR A C 1
ATO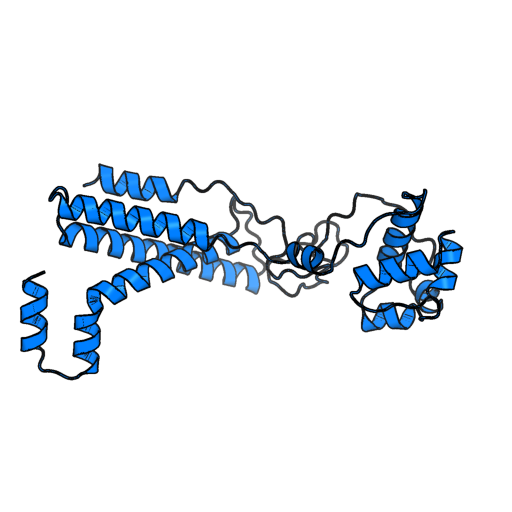M 1145 O O . TYR A 1 152 ? -4.806 -5.916 -4.181 1.00 63.94 152 TYR A O 1
ATOM 1153 N N . ASN A 1 153 ? -3.474 -6.276 -2.411 1.00 73.12 153 ASN A N 1
ATOM 1154 C CA . ASN A 1 153 ? -4.401 -7.134 -1.677 1.00 73.12 153 ASN A CA 1
ATOM 1155 C C . ASN A 1 153 ? -5.527 -6.340 -0.996 1.00 73.12 153 ASN A C 1
ATOM 1157 O O . ASN A 1 153 ? -5.815 -6.532 0.184 1.00 73.12 153 ASN A O 1
ATOM 1161 N N . PHE A 1 154 ? -6.212 -5.468 -1.740 1.00 78.94 154 PHE A N 1
ATOM 1162 C CA . PHE A 1 154 ? -7.292 -4.644 -1.197 1.00 78.94 154 PHE A CA 1
ATOM 1163 C C . PHE A 1 154 ? -8.410 -5.489 -0.572 1.00 78.94 154 PHE A C 1
ATOM 1165 O O . PHE A 1 154 ? -8.764 -5.296 0.591 1.00 78.94 154 PHE A O 1
ATOM 1172 N N . PHE A 1 155 ? -8.950 -6.452 -1.329 1.00 81.69 155 PHE A N 1
ATOM 1173 C CA . PHE A 1 155 ? -10.058 -7.284 -0.856 1.00 81.69 155 PHE A CA 1
ATOM 1174 C C . PHE A 1 155 ? -9.675 -8.150 0.353 1.00 81.69 155 PHE A C 1
ATOM 1176 O O . PHE A 1 155 ? -10.425 -8.122 1.329 1.00 81.69 155 PHE A O 1
ATOM 1183 N N . PRO A 1 156 ? -8.530 -8.868 0.363 1.00 83.81 156 PRO A N 1
ATOM 1184 C CA . PRO A 1 156 ? -8.084 -9.586 1.555 1.00 83.81 156 PRO A CA 1
ATOM 1185 C C . PRO A 1 156 ? -7.995 -8.701 2.804 1.00 83.81 156 PRO A C 1
ATOM 1187 O O . PRO A 1 156 ? -8.573 -9.051 3.833 1.00 83.81 156 PRO A O 1
ATOM 1190 N N . VAL A 1 157 ? -7.350 -7.531 2.709 1.00 83.56 157 VAL A N 1
ATOM 1191 C CA . VAL A 1 157 ? -7.208 -6.598 3.842 1.00 83.56 157 VAL A CA 1
ATOM 1192 C C . VAL A 1 157 ? -8.578 -6.124 4.333 1.00 83.56 157 VAL A C 1
ATOM 1194 O O . VAL A 1 157 ? -8.844 -6.128 5.536 1.00 83.56 157 VAL A O 1
ATOM 1197 N N . LEU A 1 158 ? -9.482 -5.784 3.412 1.00 86.50 158 LEU A N 1
ATOM 1198 C CA . LEU A 1 158 ? -10.848 -5.386 3.739 1.00 86.50 158 LEU A CA 1
ATOM 1199 C C . LEU A 1 158 ? -11.615 -6.484 4.483 1.00 86.50 158 LEU A C 1
ATOM 1201 O O . LEU A 1 158 ? -12.219 -6.202 5.519 1.00 86.50 158 LEU A O 1
ATOM 1205 N N . PHE A 1 159 ? -11.590 -7.724 3.988 1.00 86.88 159 PHE A N 1
ATOM 1206 C CA . PHE A 1 159 ? -12.298 -8.834 4.628 1.00 86.88 159 PHE A CA 1
ATOM 1207 C C . PHE A 1 159 ? -11.748 -9.134 6.023 1.00 86.88 159 PHE A C 1
ATOM 1209 O O . PHE A 1 159 ? -12.536 -9.315 6.951 1.00 86.88 159 PHE A O 1
ATOM 1216 N N . VAL A 1 160 ? -10.423 -9.128 6.199 1.00 87.94 160 VAL A N 1
ATOM 1217 C CA . VAL A 1 160 ? -9.790 -9.340 7.510 1.00 87.94 160 VAL A CA 1
ATOM 1218 C C . VAL A 1 160 ? -10.228 -8.263 8.503 1.00 87.94 160 VAL A C 1
ATOM 1220 O O . VAL A 1 160 ? -10.666 -8.586 9.609 1.00 87.94 160 VAL A O 1
ATOM 1223 N N . LEU A 1 161 ? -10.189 -6.990 8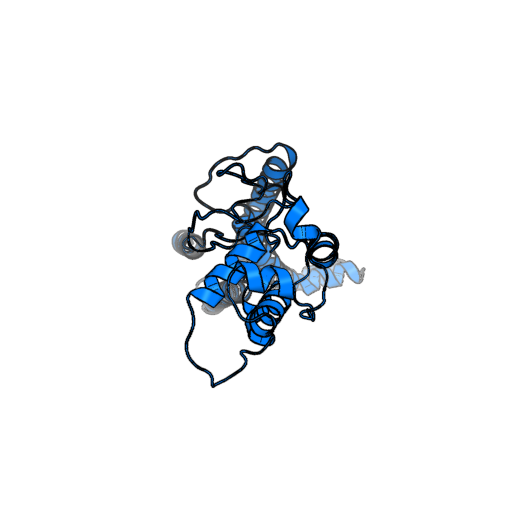.100 1.00 88.44 161 LEU A N 1
ATOM 1224 C CA . LEU A 1 161 ? -10.618 -5.872 8.942 1.00 88.44 161 LEU A CA 1
ATOM 1225 C C . LEU A 1 161 ? -12.101 -5.933 9.291 1.00 88.44 161 LEU A C 1
ATOM 1227 O O . LEU A 1 161 ? -12.473 -5.690 10.439 1.00 88.44 161 LEU A O 1
ATOM 1231 N N . LEU A 1 162 ? -12.946 -6.279 8.323 1.00 89.56 162 LEU A N 1
ATOM 1232 C CA . LEU A 1 162 ? -14.384 -6.379 8.524 1.00 89.56 162 LEU A CA 1
ATOM 1233 C C . LEU A 1 162 ? -14.734 -7.533 9.470 1.00 89.56 162 LEU A C 1
ATOM 1235 O O . LEU A 1 162 ? -15.522 -7.345 10.394 1.00 89.56 162 LEU A O 1
ATOM 1239 N N . ILE A 1 163 ? -14.101 -8.698 9.311 1.00 88.75 163 ILE A N 1
ATOM 1240 C CA . ILE A 1 163 ? -14.263 -9.831 10.231 1.00 88.75 163 ILE A CA 1
ATOM 1241 C C . ILE A 1 163 ? -13.786 -9.447 11.634 1.00 88.75 163 ILE A C 1
ATOM 1243 O O . ILE A 1 163 ? -14.502 -9.676 12.608 1.00 88.75 163 ILE A O 1
ATOM 1247 N N . ALA A 1 164 ? -12.620 -8.811 11.757 1.00 87.81 164 ALA A N 1
ATOM 1248 C CA . ALA A 1 164 ? -12.105 -8.364 13.047 1.00 87.81 164 ALA A CA 1
ATOM 1249 C C . ALA A 1 164 ? -13.042 -7.337 13.717 1.00 87.81 164 ALA A C 1
ATOM 1251 O O . ALA A 1 164 ? -13.288 -7.397 14.929 1.00 87.81 164 ALA A O 1
ATOM 1252 N N . TYR A 1 165 ? -13.632 -6.432 12.931 1.00 88.56 165 TYR A N 1
ATOM 1253 C CA . TYR A 1 165 ? -14.651 -5.491 13.395 1.00 88.56 165 TYR A CA 1
ATOM 1254 C C . TYR A 1 165 ? -15.902 -6.209 13.893 1.00 88.56 165 TYR A C 1
ATOM 1256 O O . TYR A 1 165 ? -16.328 -5.971 15.023 1.00 88.56 165 TYR A O 1
ATOM 1264 N N . LEU A 1 166 ? -16.441 -7.152 13.119 1.00 89.69 166 LEU A N 1
ATOM 1265 C CA . LEU A 1 166 ? -17.614 -7.933 13.512 1.00 89.69 166 LEU A CA 1
ATOM 1266 C C . LEU A 1 166 ? -17.359 -8.770 14.769 1.00 89.69 166 LEU A C 1
ATOM 1268 O O . LEU A 1 166 ? -18.211 -8.804 15.652 1.00 89.69 166 LEU A O 1
ATOM 1272 N N . ILE A 1 167 ? -16.190 -9.401 14.897 1.00 88.50 167 ILE A N 1
ATOM 1273 C CA . ILE A 1 167 ? -15.822 -10.168 16.095 1.00 88.50 167 ILE A CA 1
ATOM 1274 C C . ILE A 1 167 ? -15.808 -9.249 17.317 1.00 88.50 167 ILE A C 1
ATOM 1276 O O . ILE A 1 167 ? -16.477 -9.539 18.309 1.00 88.50 167 ILE A O 1
ATOM 1280 N N . THR A 1 168 ? -15.092 -8.121 17.250 1.00 86.50 168 THR A N 1
ATOM 1281 C CA . THR A 1 168 ? -15.051 -7.173 18.376 1.00 86.50 168 THR A CA 1
ATOM 1282 C C . THR A 1 168 ? -16.439 -6.610 18.697 1.00 86.50 168 THR A C 1
ATOM 1284 O O . THR A 1 168 ? -16.782 -6.493 19.871 1.00 86.50 168 THR A O 1
ATOM 1287 N N . TYR A 1 169 ? -17.283 -6.379 17.689 1.00 86.31 169 TYR A N 1
ATOM 1288 C CA . TYR A 1 169 ? -18.670 -5.949 17.868 1.00 86.31 169 TYR A CA 1
ATOM 1289 C C . TYR A 1 169 ? -19.552 -7.012 18.538 1.00 86.31 169 TYR A C 1
ATOM 1291 O O . TYR A 1 169 ? -20.258 -6.712 19.498 1.00 86.31 169 TYR A O 1
ATOM 1299 N N . ILE A 1 170 ? -19.478 -8.278 18.114 1.00 87.19 170 ILE A N 1
ATOM 1300 C CA . ILE A 1 170 ? -20.213 -9.389 18.742 1.00 87.19 170 ILE A CA 1
ATOM 1301 C C . ILE A 1 170 ? -19.772 -9.570 20.200 1.00 87.19 170 ILE A C 1
ATOM 1303 O O . ILE A 1 170 ? -20.603 -9.824 21.073 1.00 87.19 170 ILE A O 1
ATOM 1307 N N . LEU A 1 171 ? -18.479 -9.410 20.493 1.00 86.06 171 LEU A N 1
ATOM 1308 C CA . LEU A 1 171 ? -17.966 -9.439 21.865 1.00 86.06 171 LEU A CA 1
ATOM 1309 C C . LEU A 1 171 ? -18.519 -8.279 22.710 1.00 86.06 171 LEU A C 1
ATOM 1311 O O . LEU A 1 171 ? -18.776 -8.469 23.905 1.00 86.06 171 LEU A O 1
ATOM 1315 N N . ALA A 1 172 ? -18.721 -7.104 22.104 1.00 84.38 172 ALA A N 1
ATOM 1316 C CA . ALA A 1 172 ? -19.343 -5.959 22.764 1.00 84.38 172 ALA A CA 1
ATOM 1317 C C . ALA A 1 172 ? -20.835 -6.205 23.035 1.00 84.38 172 ALA A C 1
ATOM 1319 O O . ALA A 1 172 ? -21.314 -5.965 24.144 1.00 84.38 172 ALA A O 1
ATOM 1320 N N . LEU A 1 173 ? -21.549 -6.802 22.073 1.00 84.94 173 LEU A N 1
ATOM 1321 C CA . LEU A 1 173 ? -22.948 -7.213 22.234 1.00 84.94 173 LEU A CA 1
ATOM 1322 C C . LEU A 1 173 ? -23.125 -8.253 23.347 1.00 84.94 173 LEU A C 1
ATOM 1324 O O . LEU A 1 173 ? -24.064 -8.169 24.136 1.00 84.94 173 LEU A O 1
ATOM 1328 N N . LYS A 1 174 ? -22.193 -9.205 23.466 1.00 87.69 174 LYS A N 1
ATOM 1329 C CA . LYS A 1 174 ? -22.179 -10.215 24.538 1.00 87.69 174 LYS A CA 1
ATOM 1330 C C . LYS A 1 174 ? -21.761 -9.655 25.908 1.00 87.69 174 LYS A C 1
ATOM 1332 O O . LYS A 1 174 ? -21.541 -10.436 26.831 1.00 87.69 174 LYS A O 1
ATOM 1337 N N . LYS A 1 175 ? -21.611 -8.328 26.052 1.00 83.12 175 LYS A N 1
ATOM 1338 C CA . LYS A 1 175 ? -21.151 -7.620 27.267 1.00 83.12 175 LYS A CA 1
ATOM 1339 C C . LYS A 1 175 ? -19.815 -8.125 27.827 1.00 83.12 175 LYS A C 1
ATOM 1341 O O . LYS A 1 175 ? -19.481 -7.857 28.977 1.00 83.12 175 LYS A O 1
ATOM 1346 N N . THR A 1 176 ? -19.038 -8.854 27.025 1.00 82.50 176 THR A N 1
ATOM 1347 C CA . THR A 1 176 ? -17.706 -9.331 27.424 1.00 82.50 176 THR A CA 1
ATOM 1348 C C . THR A 1 176 ? -16.699 -8.185 27.365 1.00 82.50 176 THR A C 1
ATOM 1350 O O . THR A 1 176 ? -15.789 -8.100 28.189 1.00 82.50 176 THR A O 1
ATOM 1353 N N . ILE A 1 177 ? -16.889 -7.275 26.408 1.00 83.19 177 ILE A N 1
ATOM 1354 C CA . ILE A 1 177 ? -16.209 -5.981 26.344 1.00 83.19 177 ILE A CA 1
ATOM 1355 C C . ILE A 1 177 ? -17.262 -4.867 26.337 1.00 83.19 177 ILE A C 1
ATOM 1357 O O . ILE A 1 177 ? -18.389 -5.084 25.900 1.00 83.19 177 ILE A O 1
ATOM 1361 N N . SER A 1 178 ? -16.922 -3.676 26.832 1.00 83.88 178 SER A N 1
ATOM 1362 C CA . SER A 1 178 ? -17.820 -2.517 26.721 1.00 83.88 178 SER A CA 1
ATOM 1363 C C . SER A 1 178 ? -17.733 -1.895 25.322 1.00 83.88 178 SER A C 1
ATOM 1365 O O . SER A 1 178 ? -16.680 -1.977 24.682 1.00 83.88 178 SER A O 1
ATOM 1367 N N . PHE A 1 179 ? -18.793 -1.222 24.865 1.00 79.00 179 PHE A N 1
ATOM 1368 C CA . PHE A 1 179 ? -18.765 -0.456 23.609 1.00 79.00 179 PHE A CA 1
ATOM 1369 C C . PHE A 1 179 ? -17.648 0.598 23.606 1.00 79.00 179 PHE A C 1
ATOM 1371 O O . PHE A 1 179 ? -16.932 0.737 22.615 1.00 79.00 179 PHE A O 1
ATOM 1378 N N . LEU A 1 180 ? -17.399 1.240 24.752 1.00 80.56 180 LEU A N 1
ATOM 1379 C CA . LEU A 1 180 ? -16.282 2.172 24.930 1.00 80.56 180 LEU A CA 1
ATOM 1380 C C . LEU A 1 180 ? -14.923 1.479 24.754 1.00 80.56 180 LEU A C 1
ATOM 1382 O O . LEU A 1 180 ? -13.981 2.055 24.214 1.00 80.56 180 LEU A O 1
ATOM 1386 N N . THR A 1 181 ? -14.790 0.228 25.201 1.00 81.44 181 THR A N 1
ATOM 1387 C CA . THR A 1 181 ? -13.566 -0.558 24.992 1.00 81.44 181 THR A CA 1
ATOM 1388 C C . THR A 1 181 ? -13.368 -0.881 23.514 1.00 81.44 181 THR A C 1
ATOM 1390 O O . THR A 1 181 ? -12.243 -0.780 23.034 1.00 81.44 181 THR A O 1
ATOM 1393 N N . GLN A 1 182 ? -14.435 -1.224 22.787 1.00 83.88 182 GLN A N 1
ATOM 1394 C CA . GLN A 1 182 ? -14.359 -1.456 21.345 1.00 83.88 182 GLN A CA 1
ATOM 1395 C C . GLN A 1 182 ? -13.879 -0.197 20.610 1.00 83.88 182 GLN A C 1
ATOM 1397 O O . GLN A 1 182 ? -12.907 -0.281 19.864 1.00 83.88 182 GLN A O 1
ATOM 1402 N N . GLN A 1 183 ? -14.478 0.971 20.874 1.00 84.31 183 GLN A N 1
ATOM 1403 C CA . GLN A 1 183 ? -14.028 2.253 20.300 1.00 84.31 183 GLN A CA 1
ATOM 1404 C C . GLN A 1 183 ? -12.539 2.498 20.553 1.00 84.31 183 GLN A C 1
ATOM 1406 O O . GLN A 1 183 ? -11.786 2.802 19.634 1.00 84.31 183 GLN A O 1
ATOM 1411 N N . ARG A 1 184 ? -12.087 2.315 21.801 1.00 86.00 184 ARG A N 1
ATOM 1412 C CA . ARG A 1 184 ? -10.680 2.517 22.178 1.00 86.00 184 ARG A CA 1
ATOM 1413 C C . ARG A 1 184 ? -9.730 1.588 21.426 1.00 86.00 184 ARG A C 1
ATOM 1415 O O . ARG A 1 184 ? -8.647 2.027 21.056 1.00 86.00 184 ARG A O 1
ATOM 1422 N N . ILE A 1 185 ? -10.123 0.333 21.195 1.00 86.56 185 IL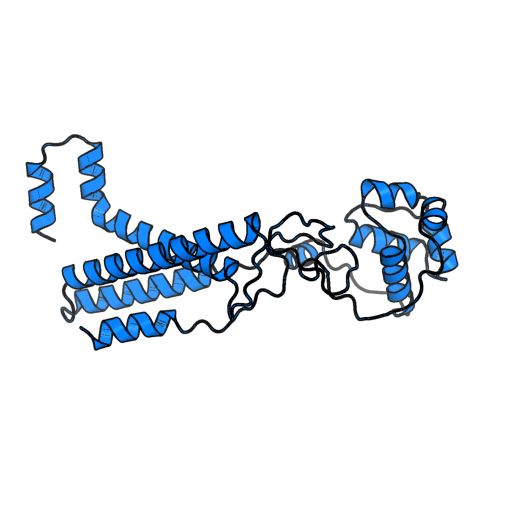E A N 1
ATOM 1423 C CA . ILE A 1 185 ? -9.324 -0.627 20.416 1.00 86.56 185 ILE A CA 1
ATOM 1424 C C . ILE A 1 185 ? -9.166 -0.138 18.974 1.00 86.56 185 ILE A C 1
ATOM 1426 O O . ILE A 1 185 ? -8.046 -0.108 18.469 1.00 86.56 185 ILE A O 1
ATOM 1430 N N . TRP A 1 186 ? -10.255 0.286 18.330 1.00 88.56 186 TRP A N 1
ATOM 1431 C CA . TRP A 1 186 ? -10.218 0.759 16.942 1.00 88.56 186 TRP A CA 1
ATOM 1432 C C . TRP A 1 186 ? -9.511 2.110 16.792 1.00 88.56 186 TRP A C 1
ATOM 1434 O O . TRP A 1 186 ? -8.778 2.297 15.824 1.00 88.56 186 TRP A O 1
ATOM 1444 N N . ASN A 1 187 ? -9.626 3.009 17.773 1.00 89.19 187 ASN A N 1
ATOM 1445 C CA . ASN A 1 187 ? -8.875 4.267 17.791 1.00 89.19 187 ASN A CA 1
ATOM 1446 C C . ASN A 1 187 ? -7.372 4.019 17.955 1.00 89.19 187 ASN A C 1
ATOM 1448 O O . ASN A 1 187 ? -6.571 4.623 17.246 1.00 89.19 187 ASN A O 1
ATOM 1452 N N . LEU A 1 188 ? -6.987 3.091 18.839 1.00 88.88 188 LEU A N 1
ATOM 1453 C CA . LEU A 1 188 ? -5.591 2.679 18.978 1.00 88.88 188 LEU A CA 1
ATOM 1454 C C . LEU A 1 188 ? -5.074 2.043 17.682 1.00 88.88 188 LEU A C 1
ATOM 1456 O O . LEU A 1 188 ? -3.982 2.385 17.237 1.00 88.88 188 LEU A O 1
ATOM 1460 N N . ALA A 1 189 ? -5.860 1.161 17.057 1.00 89.38 189 ALA A N 1
ATOM 1461 C CA . ALA A 1 189 ? -5.509 0.557 15.775 1.00 89.38 189 ALA A CA 1
ATOM 1462 C C . ALA A 1 189 ? -5.291 1.629 14.697 1.00 89.38 189 ALA A C 1
ATOM 1464 O O . ALA A 1 189 ? -4.260 1.616 14.031 1.00 89.38 189 ALA A O 1
ATOM 1465 N N . LEU A 1 190 ? -6.200 2.604 14.583 1.00 90.94 190 LEU A N 1
ATOM 1466 C CA . LEU A 1 190 ? -6.067 3.724 13.650 1.00 90.94 190 LEU A CA 1
ATOM 1467 C C . LEU A 1 190 ? -4.758 4.495 13.870 1.00 90.94 190 LEU A C 1
ATOM 1469 O O . LEU A 1 190 ? -4.044 4.765 12.909 1.00 90.94 190 LEU A O 1
ATOM 1473 N N . THR A 1 191 ? -4.416 4.812 15.124 1.00 91.19 191 THR A N 1
ATOM 1474 C CA . THR A 1 191 ? -3.156 5.499 15.453 1.00 91.19 191 THR A CA 1
ATOM 1475 C C . THR A 1 191 ? -1.927 4.663 15.088 1.00 91.19 191 THR A C 1
ATOM 1477 O O . THR A 1 191 ? -0.955 5.212 14.572 1.00 91.19 191 THR A O 1
ATOM 1480 N N . LEU A 1 192 ? -1.959 3.346 15.311 1.00 91.12 192 LEU A N 1
ATOM 1481 C CA . LEU A 1 192 ? -0.850 2.454 14.961 1.00 91.12 192 LEU A CA 1
ATOM 1482 C C . LEU A 1 192 ? -0.629 2.380 13.443 1.00 91.12 192 LEU A C 1
ATOM 1484 O O . LEU A 1 192 ? 0.505 2.541 12.995 1.00 91.12 192 LEU A O 1
ATOM 1488 N N . PHE A 1 193 ? -1.693 2.204 12.649 1.00 92.88 193 PHE A N 1
ATOM 1489 C CA . PHE A 1 193 ? -1.590 2.193 11.182 1.00 92.88 193 PHE A CA 1
ATOM 1490 C C . PHE A 1 193 ? -1.162 3.544 10.619 1.00 92.88 193 PHE A C 1
ATOM 1492 O O . PHE A 1 193 ? -0.328 3.587 9.718 1.00 92.88 193 PHE A O 1
ATOM 1499 N N . PHE A 1 194 ? -1.672 4.642 11.183 1.00 94.81 194 PHE A N 1
ATOM 1500 C CA . PHE A 1 194 ? -1.241 5.989 10.819 1.00 94.81 194 PHE A CA 1
ATOM 1501 C C . PHE A 1 194 ? 0.259 6.182 11.051 1.00 94.81 194 PHE A C 1
ATOM 1503 O O . PHE A 1 194 ? 0.961 6.665 10.166 1.00 94.81 194 PHE A O 1
ATOM 1510 N N . LEU A 1 195 ? 0.771 5.768 12.213 1.00 95.31 195 LEU A N 1
ATOM 1511 C CA . LEU A 1 195 ? 2.188 5.916 12.528 1.00 95.31 195 LEU A CA 1
ATOM 1512 C C . LEU A 1 195 ? 3.061 5.019 11.636 1.00 95.31 195 LEU A C 1
ATOM 1514 O O . LEU A 1 195 ? 4.079 5.480 11.127 1.00 95.31 195 LEU A O 1
ATOM 1518 N N . ALA A 1 196 ? 2.646 3.773 11.388 1.00 91.38 196 ALA A N 1
ATOM 1519 C CA . ALA A 1 196 ? 3.350 2.859 10.490 1.00 91.38 196 ALA A CA 1
ATOM 1520 C C . ALA A 1 196 ? 3.388 3.379 9.040 1.00 91.38 196 ALA A C 1
ATOM 1522 O O . ALA A 1 196 ? 4.454 3.409 8.422 1.00 91.38 196 ALA A O 1
ATOM 1523 N N . SER A 1 197 ? 2.253 3.849 8.514 1.00 94.25 197 SER A N 1
ATOM 1524 C CA . SER A 1 197 ? 2.141 4.409 7.161 1.00 94.25 197 SER A CA 1
ATOM 1525 C C . SER A 1 197 ? 2.896 5.741 7.030 1.00 94.25 197 SER A C 1
ATOM 1527 O O . SER A 1 197 ? 3.613 5.953 6.055 1.00 94.25 197 SER A O 1
ATOM 1529 N N . GLY A 1 198 ? 2.831 6.606 8.047 1.00 94.75 198 GLY A N 1
ATOM 1530 C CA . GLY A 1 198 ? 3.565 7.872 8.094 1.00 94.75 198 GLY A CA 1
ATOM 1531 C C . GLY A 1 198 ? 5.084 7.689 8.152 1.00 94.75 198 GLY A C 1
ATOM 1532 O O . GLY A 1 198 ? 5.805 8.310 7.374 1.00 94.75 198 GLY A O 1
ATOM 1533 N N . ILE A 1 199 ? 5.584 6.805 9.025 1.00 94.00 199 ILE A N 1
ATOM 1534 C CA . ILE A 1 199 ? 7.024 6.516 9.130 1.00 94.00 199 ILE A CA 1
ATOM 1535 C C . ILE A 1 199 ? 7.533 5.851 7.849 1.00 94.00 199 ILE A C 1
ATOM 1537 O O . ILE A 1 199 ? 8.542 6.291 7.300 1.00 94.00 199 ILE A O 1
ATOM 1541 N N . SER A 1 200 ? 6.836 4.828 7.344 1.00 91.88 200 SER A N 1
ATOM 1542 C CA . SER A 1 200 ? 7.218 4.169 6.086 1.00 91.88 200 SER A CA 1
ATOM 1543 C C . SER A 1 200 ? 7.188 5.133 4.897 1.00 91.88 200 SER A C 1
ATOM 1545 O O . SER A 1 200 ? 8.103 5.103 4.082 1.00 91.88 200 SER A O 1
ATOM 1547 N N . GLY A 1 201 ? 6.219 6.052 4.836 1.00 91.81 201 GLY A N 1
ATOM 1548 C CA . GLY A 1 201 ? 6.152 7.094 3.810 1.00 91.81 201 GLY A CA 1
ATOM 1549 C C . GLY A 1 201 ? 7.353 8.043 3.846 1.00 91.81 201 GLY A C 1
ATOM 1550 O O . GLY A 1 201 ? 7.955 8.316 2.811 1.00 91.81 201 GLY A O 1
ATOM 1551 N N . ILE A 1 202 ? 7.766 8.494 5.035 1.00 92.94 202 ILE A N 1
ATOM 1552 C CA . ILE A 1 202 ? 8.974 9.325 5.192 1.00 92.94 202 ILE A CA 1
ATOM 1553 C C . ILE A 1 202 ? 10.227 8.544 4.773 1.00 92.94 202 ILE A C 1
ATOM 1555 O O . ILE A 1 202 ? 11.073 9.076 4.055 1.00 92.94 202 ILE A O 1
ATOM 1559 N N . LEU A 1 203 ? 10.335 7.274 5.173 1.00 88.12 203 LEU A N 1
ATOM 1560 C CA . LEU A 1 203 ? 11.446 6.405 4.774 1.00 88.12 203 LEU A CA 1
ATOM 1561 C C . LEU A 1 203 ? 11.496 6.198 3.253 1.00 88.12 203 LEU A C 1
ATOM 1563 O O . LEU A 1 203 ? 12.582 6.229 2.678 1.00 88.12 203 LEU A O 1
ATOM 1567 N N . LEU A 1 204 ? 10.344 6.047 2.593 1.00 85.75 204 LEU A N 1
ATOM 1568 C CA . LEU A 1 204 ? 10.254 5.961 1.133 1.00 85.75 204 LEU A CA 1
ATOM 1569 C C . LEU A 1 204 ? 10.730 7.246 0.458 1.00 85.75 204 LEU A C 1
ATOM 1571 O O . LEU A 1 204 ? 11.522 7.175 -0.476 1.00 85.75 204 LEU A O 1
ATOM 1575 N N . VAL A 1 205 ? 10.317 8.416 0.951 1.00 87.06 205 VAL A N 1
ATOM 1576 C CA . VAL A 1 205 ? 10.779 9.707 0.413 1.00 87.06 205 VAL A CA 1
ATOM 1577 C C . VAL A 1 205 ? 12.295 9.848 0.556 1.00 87.06 205 VAL A C 1
ATOM 1579 O O . VAL A 1 205 ? 12.960 10.278 -0.384 1.00 87.06 205 VAL A O 1
ATOM 1582 N N . ILE A 1 206 ? 12.861 9.450 1.700 1.00 83.94 206 ILE A N 1
ATOM 1583 C CA . ILE A 1 206 ? 14.313 9.479 1.912 1.00 83.94 206 ILE A CA 1
ATOM 1584 C C . ILE A 1 206 ? 15.022 8.533 0.937 1.00 83.94 206 ILE A C 1
ATOM 1586 O O . ILE A 1 206 ? 16.011 8.921 0.316 1.00 83.94 206 ILE A O 1
ATOM 1590 N N . ARG A 1 207 ? 14.506 7.310 0.775 1.00 79.62 207 ARG A N 1
ATOM 1591 C CA . ARG A 1 207 ? 15.050 6.321 -0.162 1.00 79.62 207 ARG A CA 1
ATOM 1592 C C . ARG A 1 207 ? 15.057 6.855 -1.594 1.00 79.62 207 ARG A C 1
ATOM 1594 O O . ARG A 1 207 ? 16.089 6.777 -2.250 1.00 79.62 207 ARG A O 1
ATOM 1601 N N . ILE A 1 208 ? 13.942 7.433 -2.042 1.00 76.75 208 ILE A N 1
ATOM 1602 C CA . ILE A 1 208 ? 13.775 7.947 -3.407 1.00 76.75 208 ILE A CA 1
ATOM 1603 C C . ILE A 1 208 ? 14.664 9.175 -3.658 1.00 76.75 208 ILE A C 1
ATOM 1605 O O . ILE A 1 208 ? 15.325 9.239 -4.687 1.00 76.75 208 ILE A O 1
ATOM 1609 N N . ASN A 1 209 ? 14.716 10.134 -2.728 1.00 76.44 209 ASN A N 1
ATOM 1610 C CA . ASN A 1 209 ? 15.410 11.408 -2.953 1.00 76.44 209 ASN A CA 1
ATOM 1611 C C . ASN A 1 209 ? 16.923 11.352 -2.707 1.00 76.44 209 ASN A C 1
ATOM 1613 O O . ASN A 1 209 ? 17.666 12.108 -3.327 1.00 76.44 209 ASN A O 1
ATOM 1617 N N . TYR A 1 210 ? 17.383 10.504 -1.784 1.00 79.69 210 TYR A N 1
ATOM 1618 C CA . TYR A 1 210 ? 18.797 10.427 -1.396 1.00 79.69 210 TYR A CA 1
ATOM 1619 C C . TYR A 1 210 ? 19.479 9.131 -1.855 1.00 79.69 210 TYR A C 1
ATOM 1621 O O . TYR A 1 210 ? 20.656 8.934 -1.562 1.00 79.69 210 TYR A O 1
ATOM 1629 N N . GLY A 1 211 ? 18.759 8.233 -2.540 1.00 69.12 211 GLY A N 1
ATOM 1630 C CA . GLY A 1 211 ? 19.304 6.969 -3.050 1.00 69.12 211 GLY A CA 1
ATOM 1631 C C . GLY A 1 211 ? 19.781 6.007 -1.957 1.00 69.12 211 GLY A C 1
ATOM 1632 O O . GLY A 1 211 ? 20.600 5.127 -2.217 1.00 69.12 211 GLY A O 1
ATOM 1633 N N . ILE A 1 212 ? 19.317 6.175 -0.713 1.00 72.31 212 ILE A N 1
ATOM 1634 C CA . ILE A 1 212 ? 19.759 5.355 0.420 1.00 72.31 212 ILE A CA 1
ATOM 1635 C C . ILE A 1 212 ? 19.084 3.981 0.329 1.00 72.31 212 ILE A C 1
ATOM 1637 O O . ILE A 1 212 ? 17.949 3.791 0.772 1.00 72.31 212 ILE A O 1
ATOM 1641 N N . MET A 1 213 ? 19.802 3.010 -0.233 1.00 62.41 213 MET A N 1
ATOM 1642 C CA . MET A 1 213 ? 19.350 1.626 -0.374 1.00 62.41 213 MET A CA 1
ATOM 1643 C C . MET A 1 213 ? 19.669 0.825 0.892 1.00 62.41 213 MET A C 1
ATOM 1645 O O . MET A 1 213 ? 20.675 0.122 0.977 1.00 62.41 213 MET A O 1
ATOM 1649 N N . VAL A 1 214 ? 18.809 0.937 1.906 1.00 68.44 214 VAL A N 1
ATOM 1650 C CA . VAL A 1 214 ? 18.846 0.021 3.054 1.00 68.44 214 VAL A CA 1
ATOM 1651 C C . VAL A 1 214 ? 18.105 -1.259 2.678 1.00 68.44 214 VAL A C 1
ATOM 1653 O O . VAL A 1 214 ? 16.924 -1.215 2.333 1.00 68.44 214 VAL A O 1
ATOM 1656 N N . ASN A 1 215 ? 18.796 -2.397 2.743 1.00 66.94 215 ASN A N 1
ATOM 1657 C CA . ASN A 1 215 ? 18.205 -3.701 2.467 1.00 66.94 215 ASN A CA 1
ATOM 1658 C C . ASN A 1 215 ? 17.372 -4.166 3.671 1.00 66.94 215 ASN A C 1
ATOM 1660 O O . ASN A 1 215 ? 17.913 -4.696 4.644 1.00 66.94 215 ASN A O 1
ATOM 1664 N N . TRP A 1 216 ? 16.065 -3.922 3.626 1.00 70.94 216 TRP A N 1
ATOM 1665 C CA . TRP A 1 216 ? 15.127 -4.371 4.652 1.00 70.94 216 TRP A CA 1
ATOM 1666 C C . TRP A 1 216 ? 14.582 -5.763 4.315 1.00 70.94 216 TRP A C 1
ATOM 1668 O O . TRP A 1 216 ? 14.444 -6.100 3.142 1.00 70.94 216 TRP A O 1
ATOM 1678 N N . PRO A 1 217 ? 14.206 -6.571 5.323 1.00 70.12 217 PRO A N 1
ATOM 1679 C CA . PRO A 1 217 ? 13.623 -7.894 5.094 1.00 70.12 217 PRO A CA 1
ATOM 1680 C C . PRO A 1 217 ? 12.186 -7.850 4.534 1.00 70.12 217 PRO A C 1
ATOM 1682 O O . PRO A 1 217 ? 11.565 -8.894 4.362 1.00 70.12 217 PRO A O 1
ATOM 1685 N N . PHE A 1 218 ? 11.639 -6.659 4.285 1.00 71.44 218 PHE A N 1
ATOM 1686 C CA . PHE A 1 218 ? 10.299 -6.424 3.755 1.00 71.44 218 PHE A CA 1
ATOM 1687 C C . PHE A 1 218 ? 10.328 -5.264 2.757 1.00 71.44 218 PHE A C 1
ATOM 1689 O O . PHE A 1 218 ? 11.167 -4.365 2.862 1.00 71.44 218 PHE A O 1
ATOM 1696 N N . ASP A 1 219 ? 9.383 -5.251 1.817 1.00 77.50 219 ASP A N 1
ATOM 1697 C CA . ASP A 1 219 ? 9.229 -4.135 0.890 1.00 77.50 219 ASP A CA 1
ATOM 1698 C C . ASP A 1 219 ? 8.539 -2.945 1.578 1.00 77.50 219 ASP A C 1
ATOM 1700 O O . ASP A 1 219 ? 7.379 -3.012 1.992 1.00 77.50 219 ASP A O 1
ATOM 1704 N N . LEU A 1 220 ? 9.274 -1.835 1.695 1.00 82.00 220 LEU A N 1
ATOM 1705 C CA . LEU A 1 220 ? 8.784 -0.580 2.262 1.00 82.00 220 LEU A CA 1
ATOM 1706 C C . LEU A 1 220 ? 7.590 -0.004 1.491 1.00 82.00 220 LEU A C 1
ATOM 1708 O O . LEU A 1 220 ? 6.715 0.595 2.118 1.00 82.00 220 LEU A O 1
ATOM 1712 N N . LEU A 1 221 ? 7.548 -0.161 0.163 1.00 82.44 221 LEU A N 1
ATOM 1713 C CA . LEU A 1 221 ? 6.460 0.370 -0.655 1.00 82.44 221 LEU A CA 1
ATOM 1714 C C . LEU A 1 221 ? 5.179 -0.416 -0.401 1.00 82.44 221 LEU A C 1
ATOM 1716 O O . LEU A 1 221 ? 4.143 0.176 -0.092 1.00 82.44 221 LEU A O 1
ATOM 1720 N N . MET A 1 222 ? 5.272 -1.744 -0.457 1.00 81.75 222 MET A N 1
ATOM 1721 C CA . MET A 1 222 ? 4.151 -2.620 -0.146 1.00 81.75 222 MET A CA 1
ATOM 1722 C C . MET A 1 222 ? 3.639 -2.389 1.280 1.00 81.75 222 MET A C 1
ATOM 1724 O O . MET A 1 222 ? 2.438 -2.197 1.470 1.00 81.75 222 MET A O 1
ATOM 1728 N N . LEU A 1 223 ? 4.536 -2.295 2.270 1.00 84.12 223 LEU A N 1
ATOM 1729 C CA . LEU A 1 223 ? 4.170 -1.992 3.657 1.00 84.12 223 LEU A CA 1
ATOM 1730 C C . LEU A 1 223 ? 3.402 -0.666 3.775 1.00 84.12 223 LEU A C 1
ATOM 1732 O O . LEU A 1 223 ? 2.381 -0.601 4.463 1.00 84.12 223 LEU A O 1
ATOM 1736 N N . HIS A 1 224 ? 3.873 0.395 3.117 1.00 89.88 224 HIS A N 1
ATOM 1737 C CA . HIS A 1 224 ? 3.211 1.700 3.137 1.00 89.88 224 HIS A CA 1
ATOM 1738 C C . HIS A 1 224 ? 1.798 1.632 2.545 1.00 89.88 224 HIS A C 1
ATOM 1740 O O . HIS A 1 224 ? 0.851 2.146 3.147 1.00 89.88 224 HIS A O 1
ATOM 1746 N N . VAL A 1 225 ? 1.642 0.963 1.397 1.00 88.00 225 VAL A N 1
ATOM 1747 C CA . VAL A 1 225 ? 0.349 0.824 0.715 1.00 88.00 225 VAL A CA 1
ATOM 1748 C C . VAL A 1 225 ? -0.621 -0.019 1.541 1.00 88.00 225 VAL A C 1
ATOM 1750 O O . VAL A 1 225 ? -1.755 0.403 1.764 1.00 88.00 225 VAL A O 1
ATOM 1753 N N . GLU A 1 226 ? -0.196 -1.176 2.050 1.00 86.50 226 GLU A N 1
ATOM 1754 C CA . GLU A 1 226 ? -1.060 -2.059 2.842 1.00 86.50 226 GLU A CA 1
ATOM 1755 C C . GLU A 1 226 ? -1.500 -1.404 4.158 1.00 86.50 226 GLU A C 1
ATOM 1757 O O . GLU A 1 226 ? -2.687 -1.421 4.501 1.00 86.50 226 GLU A O 1
ATOM 1762 N N . THR A 1 227 ? -0.570 -0.754 4.867 1.00 89.69 227 THR A N 1
ATOM 1763 C CA . THR A 1 227 ? -0.902 -0.000 6.087 1.00 89.69 227 THR A CA 1
ATOM 1764 C C . THR A 1 227 ? -1.787 1.213 5.792 1.00 89.69 227 THR A C 1
ATOM 1766 O O . THR A 1 227 ? -2.670 1.525 6.592 1.00 89.69 227 THR A O 1
ATOM 1769 N N . GLY A 1 228 ? -1.627 1.852 4.627 1.00 92.81 228 GLY A N 1
ATOM 1770 C CA . GLY A 1 228 ? -2.481 2.941 4.149 1.00 92.81 228 GLY A CA 1
ATOM 1771 C C . GLY A 1 228 ? -3.912 2.495 3.832 1.00 92.81 228 GLY A C 1
ATOM 1772 O O . GLY A 1 228 ? -4.867 3.149 4.253 1.00 92.81 228 GLY A O 1
ATOM 1773 N N . ILE A 1 229 ? -4.084 1.348 3.165 1.00 91.12 229 ILE A N 1
ATOM 1774 C CA . ILE A 1 229 ? -5.402 0.739 2.910 1.00 91.12 229 ILE A CA 1
ATOM 1775 C C . ILE A 1 229 ? -6.097 0.419 4.237 1.00 91.12 229 ILE A C 1
ATOM 1777 O O . ILE A 1 229 ? -7.267 0.766 4.425 1.00 91.12 229 ILE A O 1
ATOM 1781 N N . ALA A 1 230 ? -5.376 -0.194 5.181 1.00 90.94 230 ALA A N 1
ATOM 1782 C CA . ALA A 1 230 ? -5.924 -0.504 6.496 1.00 90.94 230 ALA A CA 1
ATOM 1783 C C . ALA A 1 230 ? -6.348 0.764 7.254 1.00 90.94 230 ALA A C 1
ATOM 1785 O O . ALA A 1 230 ? -7.468 0.833 7.766 1.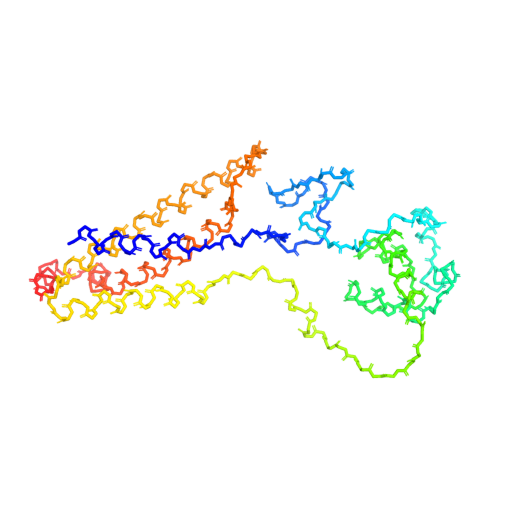00 90.94 230 ALA A O 1
ATOM 1786 N N . MET A 1 231 ? -5.498 1.796 7.259 1.00 93.56 231 MET A N 1
ATOM 1787 C CA . MET A 1 231 ? -5.809 3.102 7.841 1.00 93.56 231 MET A CA 1
ATOM 1788 C C . MET A 1 231 ? -7.071 3.716 7.216 1.00 93.56 231 MET A C 1
ATOM 1790 O O . MET A 1 231 ? -7.946 4.181 7.947 1.00 93.56 231 MET A O 1
ATOM 1794 N N . ALA A 1 232 ? -7.200 3.687 5.886 1.00 94.25 232 ALA A N 1
ATOM 1795 C CA . ALA A 1 232 ? -8.356 4.233 5.182 1.00 94.25 232 ALA A CA 1
ATOM 1796 C C . ALA A 1 232 ? -9.655 3.520 5.589 1.00 94.25 232 ALA A C 1
ATOM 1798 O O . ALA A 1 232 ? -10.630 4.175 5.958 1.00 94.25 232 ALA A O 1
ATOM 1799 N N . ILE A 1 233 ? -9.661 2.185 5.612 1.00 92.38 233 ILE A N 1
ATOM 1800 C CA . ILE A 1 233 ? -10.837 1.388 5.997 1.00 92.38 233 ILE A CA 1
ATOM 1801 C C . ILE A 1 233 ? -11.237 1.663 7.452 1.00 92.38 233 ILE A C 1
ATOM 1803 O O . ILE A 1 233 ? -12.409 1.919 7.735 1.00 92.38 233 ILE A O 1
ATOM 1807 N N . ILE A 1 234 ? -10.274 1.683 8.378 1.00 92.12 234 ILE A N 1
ATOM 1808 C CA . ILE A 1 234 ? -10.544 1.988 9.791 1.00 92.12 234 ILE A CA 1
ATOM 1809 C C . ILE A 1 234 ? -11.095 3.412 9.944 1.00 92.12 234 ILE A C 1
ATOM 1811 O O . ILE A 1 234 ? -12.013 3.637 10.738 1.00 92.12 234 ILE A O 1
ATOM 1815 N N . SER A 1 235 ? -10.595 4.368 9.154 1.00 91.69 235 SER A N 1
ATOM 1816 C CA . SER A 1 235 ? -11.089 5.746 9.171 1.00 91.69 235 SER A CA 1
ATOM 1817 C C . SER A 1 235 ? -12.562 5.851 8.752 1.00 91.69 235 SER A C 1
ATOM 1819 O O . SER A 1 235 ? -13.296 6.645 9.339 1.00 91.69 235 SER A O 1
ATOM 1821 N N . PHE A 1 236 ? -13.041 5.002 7.831 1.00 91.25 236 PHE A N 1
ATOM 1822 C CA . PHE A 1 236 ? -14.463 4.941 7.477 1.00 91.25 236 PHE A CA 1
ATOM 1823 C C . PHE A 1 236 ? -15.327 4.458 8.646 1.00 91.25 236 PHE A C 1
ATOM 1825 O O . PHE A 1 236 ? -16.380 5.042 8.902 1.00 91.25 236 PHE A O 1
ATOM 1832 N N . PHE A 1 237 ? -14.884 3.445 9.398 1.00 87.31 237 PHE A N 1
ATOM 1833 C CA . PHE A 1 237 ? -15.600 3.000 10.599 1.00 87.31 237 PHE A CA 1
ATOM 1834 C C . PHE A 1 237 ? -15.617 4.075 11.689 1.00 87.31 237 PHE A C 1
ATOM 1836 O O . PHE A 1 237 ? -16.654 4.309 12.309 1.00 87.31 237 PHE A O 1
ATOM 1843 N N . HIS A 1 238 ? -14.497 4.772 11.884 1.00 87.00 238 HIS A N 1
ATOM 1844 C CA . HIS A 1 238 ? -14.411 5.898 12.812 1.00 87.00 238 HIS A CA 1
ATOM 1845 C C . HIS A 1 238 ? -15.362 7.035 12.409 1.00 87.00 238 HIS A C 1
ATOM 1847 O O . HIS A 1 238 ? -16.116 7.558 13.232 1.00 87.00 238 HIS A O 1
ATOM 1853 N N . LEU A 1 239 ? -15.381 7.388 11.122 1.00 88.06 239 LEU A N 1
ATOM 1854 C CA . LEU A 1 239 ? -16.267 8.412 10.579 1.00 88.06 239 LEU A CA 1
ATOM 1855 C C . LEU A 1 239 ? -17.742 8.031 10.736 1.00 88.06 239 LEU A C 1
ATOM 1857 O O . LEU A 1 239 ? -18.543 8.870 11.140 1.00 88.06 239 LEU A O 1
ATOM 1861 N N . ALA A 1 240 ? -18.096 6.774 10.459 1.00 87.38 240 ALA A N 1
ATOM 1862 C CA . ALA A 1 240 ? -19.456 6.269 10.624 1.00 87.38 240 ALA A CA 1
ATOM 1863 C C . ALA A 1 240 ? -19.916 6.343 12.088 1.00 87.38 240 ALA A C 1
ATOM 1865 O O . ALA A 1 240 ? -21.049 6.748 12.354 1.00 87.38 240 ALA A O 1
ATOM 1866 N N . TRP A 1 241 ? -19.030 6.027 13.040 1.00 82.75 241 TRP A N 1
ATOM 1867 C CA . TRP A 1 241 ? -19.325 6.146 14.469 1.00 82.75 241 TRP A CA 1
ATOM 1868 C C . TRP A 1 241 ? -19.631 7.593 14.857 1.00 82.75 241 TRP A C 1
ATOM 1870 O O . TRP A 1 241 ? -20.649 7.893 15.481 1.00 82.75 241 TRP A O 1
ATOM 1880 N N . HIS A 1 242 ? -18.762 8.511 14.448 1.00 82.44 242 HIS A N 1
ATOM 1881 C CA . HIS A 1 242 ? -18.852 9.920 14.812 1.00 82.44 242 HIS A CA 1
ATOM 1882 C C . HIS A 1 242 ? -19.703 10.741 13.832 1.00 82.44 242 HIS A C 1
ATOM 1884 O O . HIS A 1 242 ? -19.701 11.972 13.893 1.00 82.44 242 HIS A O 1
ATOM 1890 N N . TRP A 1 243 ? -20.477 10.094 12.951 1.00 85.06 243 TRP A N 1
ATOM 1891 C CA . TRP A 1 243 ? -21.262 10.764 11.912 1.00 85.06 243 TRP A CA 1
ATOM 1892 C C . TRP A 1 243 ? -22.161 11.868 12.476 1.00 85.06 243 TRP A C 1
ATOM 1894 O O . TRP A 1 243 ? -22.249 12.953 11.908 1.00 85.06 243 TRP A O 1
ATOM 1904 N N . TRP A 1 244 ? -22.783 11.638 13.636 1.00 80.25 244 TRP A N 1
ATOM 1905 C CA . TRP A 1 244 ? -23.630 12.641 14.288 1.00 80.25 244 TRP A CA 1
ATOM 1906 C C . TRP A 1 244 ? -22.850 13.838 14.826 1.00 80.25 244 TRP A C 1
ATOM 1908 O O . TRP A 1 244 ? -23.315 14.967 14.680 1.00 80.25 244 TRP A O 1
ATOM 1918 N N . TYR A 1 245 ? -21.665 13.611 15.391 1.00 80.31 245 TYR A N 1
ATOM 1919 C CA . TYR A 1 245 ? -20.771 14.672 15.851 1.00 80.31 245 TYR A CA 1
ATOM 1920 C C . TYR A 1 245 ? -20.336 15.562 14.676 1.00 80.31 245 TYR A C 1
ATOM 1922 O O . TYR A 1 245 ? -20.511 16.783 14.713 1.00 80.31 245 TYR A O 1
ATOM 1930 N N . TYR A 1 246 ? -19.875 14.953 13.579 1.00 81.94 246 TYR A N 1
ATOM 1931 C CA . TYR A 1 246 ? -19.466 15.692 12.383 1.00 81.94 246 TYR A CA 1
ATOM 1932 C C . TYR A 1 246 ? -20.648 16.394 11.700 1.00 81.94 246 TYR A C 1
ATOM 1934 O O . TYR A 1 246 ? -20.544 17.561 11.322 1.00 81.94 246 TYR A O 1
ATOM 1942 N N . ALA A 1 247 ? -21.811 15.743 11.613 1.00 82.00 247 ALA A N 1
ATOM 1943 C CA . ALA A 1 247 ? -23.022 16.358 11.077 1.00 82.00 247 ALA A CA 1
ATOM 1944 C C . ALA A 1 247 ? -23.511 17.540 11.935 1.00 82.00 247 ALA A C 1
ATOM 1946 O O . ALA A 1 247 ? -23.996 18.530 11.387 1.00 82.00 247 ALA A O 1
ATOM 1947 N N . CYS A 1 248 ? -23.377 17.471 13.264 1.00 79.31 248 CYS A N 1
ATOM 1948 C CA . CYS A 1 248 ? -23.672 18.584 14.171 1.00 79.31 248 CYS A CA 1
ATOM 1949 C C . CYS A 1 248 ? -22.738 19.779 13.934 1.00 79.31 248 CYS A C 1
ATOM 1951 O O . CYS A 1 248 ? -23.217 20.910 13.817 1.00 79.31 248 CYS A O 1
ATOM 1953 N N . MET A 1 249 ? -21.430 19.526 13.806 1.00 78.50 249 MET A N 1
ATOM 1954 C CA . MET A 1 249 ? -20.424 20.553 13.510 1.00 78.50 249 MET A CA 1
ATOM 1955 C C . MET A 1 249 ? -20.724 21.272 12.187 1.00 78.50 249 MET A C 1
ATOM 1957 O O . MET A 1 249 ? -20.680 22.499 12.120 1.00 78.50 249 MET A O 1
ATOM 1961 N N . LEU A 1 250 ? -21.120 20.520 11.157 1.00 81.31 250 LEU A N 1
ATOM 1962 C CA . LEU A 1 250 ? -21.486 21.071 9.850 1.00 81.31 250 LEU A CA 1
ATOM 1963 C C . LEU A 1 250 ? -22.808 21.854 9.875 1.00 81.31 250 LEU A C 1
ATOM 1965 O O . LEU A 1 250 ? -22.962 22.830 9.146 1.00 81.31 250 LEU A O 1
ATOM 1969 N N . LYS A 1 251 ? -23.764 21.464 10.728 1.00 79.00 251 LYS A N 1
ATOM 1970 C CA . LYS A 1 251 ? -25.086 22.108 10.820 1.00 79.00 251 LYS A CA 1
ATOM 1971 C C . LYS A 1 251 ? -25.132 23.346 11.724 1.00 79.00 251 LYS A C 1
ATOM 1973 O O . LYS A 1 251 ? -26.208 23.923 11.853 1.00 79.00 251 LYS A O 1
ATOM 1978 N N . ARG A 1 252 ? -24.019 23.757 12.357 1.00 62.34 252 ARG A N 1
ATOM 1979 C CA . ARG A 1 252 ? -23.957 24.886 13.319 1.00 62.34 252 ARG A CA 1
ATOM 1980 C C . ARG A 1 252 ? -25.066 24.843 14.395 1.00 62.34 252 ARG A C 1
ATOM 1982 O O . ARG A 1 252 ? -25.518 25.886 14.863 1.00 62.34 252 ARG A O 1
ATOM 1989 N N . LYS A 1 253 ? -25.544 23.652 14.777 1.00 58.69 253 LYS A N 1
ATOM 1990 C CA . LYS A 1 253 ? -26.562 23.508 15.833 1.00 58.69 253 LYS A CA 1
ATOM 1991 C C . LYS A 1 253 ? -25.947 23.734 17.216 1.00 58.69 253 LYS A C 1
ATOM 1993 O O . LYS A 1 253 ? -24.750 23.531 17.411 1.00 58.69 253 LYS A O 1
ATOM 1998 N N . ALA A 1 254 ? -26.764 24.166 18.179 1.00 60.75 254 ALA A N 1
ATOM 1999 C CA . ALA A 1 254 ? -26.311 24.459 19.536 1.00 60.75 254 ALA A CA 1
ATOM 2000 C C . ALA A 1 254 ? -25.703 23.209 20.203 1.00 60.75 254 ALA A C 1
ATOM 2002 O O . ALA A 1 254 ? -26.367 22.184 20.350 1.00 60.75 254 ALA A O 1
ATOM 2003 N N . LYS A 1 255 ? -24.447 23.332 20.653 1.00 59.50 255 LYS A N 1
ATOM 2004 C CA . LYS A 1 255 ? -23.609 22.297 21.294 1.00 59.50 255 LYS A CA 1
ATOM 2005 C C . LYS A 1 255 ? -24.349 21.407 22.318 1.00 59.50 255 LYS A C 1
ATOM 2007 O O . LYS A 1 255 ? -24.137 20.202 22.350 1.00 59.50 255 LYS A O 1
ATOM 2012 N N . LYS A 1 256 ? -25.292 21.977 23.081 1.00 58.16 256 LYS A N 1
ATOM 2013 C CA . LYS A 1 256 ? -26.067 21.279 24.128 1.00 58.16 256 LYS A CA 1
ATOM 2014 C C . LYS A 1 256 ? -26.982 20.153 23.618 1.00 58.16 256 LYS A C 1
ATOM 2016 O O . LYS A 1 256 ? -27.211 19.204 24.359 1.00 58.16 256 LYS A O 1
ATOM 2021 N N . GLU A 1 257 ? -27.499 20.232 22.390 1.00 61.84 257 GLU A N 1
ATOM 2022 C CA . GLU A 1 257 ? -28.346 19.167 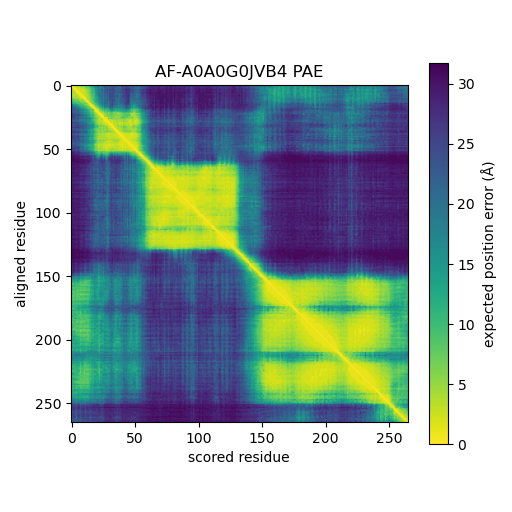21.819 1.00 61.84 257 GLU A CA 1
ATOM 2023 C C . GLU A 1 257 ? -27.522 17.969 21.324 1.00 61.84 257 GLU A C 1
ATOM 2025 O O . GLU A 1 257 ? -28.014 16.842 21.298 1.00 61.84 257 GLU A O 1
ATOM 2030 N N . CYS A 1 258 ? -26.262 18.202 20.948 1.00 59.25 258 CYS A 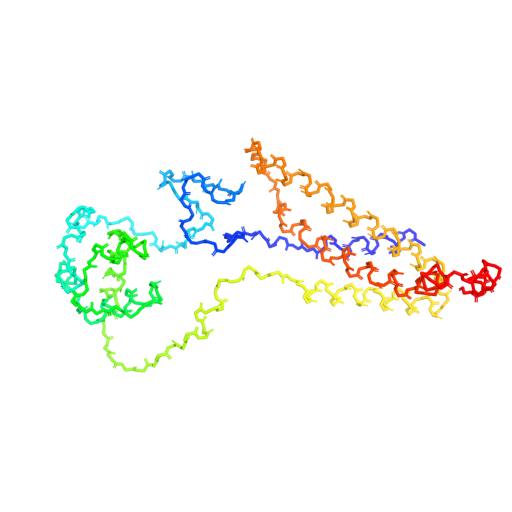N 1
ATOM 2031 C CA . CYS A 1 258 ? -25.372 17.168 20.425 1.00 59.25 258 CYS A CA 1
ATOM 2032 C C . CYS A 1 258 ? -24.690 16.384 21.565 1.00 59.25 258 CYS A C 1
ATOM 2034 O O . CYS A 1 258 ? -24.618 15.158 21.490 1.00 59.25 258 CYS A O 1
ATOM 2036 N N . ASP A 1 259 ? -24.323 17.053 22.666 1.00 61.38 259 ASP A N 1
ATOM 2037 C CA . ASP A 1 259 ? -23.684 16.427 23.839 1.00 61.38 259 ASP A CA 1
ATOM 2038 C C . ASP A 1 259 ? -24.636 15.477 24.614 1.00 61.38 259 ASP A C 1
ATOM 2040 O O . ASP A 1 259 ? -24.206 14.494 25.219 1.00 61.38 259 ASP A O 1
ATOM 2044 N N . ALA A 1 260 ? -25.954 15.716 24.588 1.00 60.41 260 ALA A N 1
ATOM 2045 C CA . ALA A 1 260 ? -26.943 14.897 25.309 1.00 60.41 260 ALA A CA 1
ATOM 2046 C C . ALA A 1 260 ? -27.132 13.481 24.722 1.00 60.41 260 ALA A C 1
ATOM 2048 O O . ALA A 1 260 ? -27.602 12.568 25.408 1.00 60.41 260 ALA A O 1
ATOM 2049 N N . ARG A 1 261 ? -26.769 13.293 23.447 1.00 58.91 261 ARG A N 1
ATOM 2050 C CA . ARG A 1 261 ? -26.910 12.020 22.728 1.00 58.91 261 ARG A CA 1
ATOM 2051 C C . ARG A 1 261 ? -25.625 11.190 22.747 1.00 58.91 261 ARG A C 1
ATOM 2053 O O . ARG A 1 261 ? -25.710 9.970 22.688 1.00 58.91 261 ARG A O 1
ATOM 2060 N N . GLU A 1 262 ? -24.465 11.835 22.870 1.00 59.38 262 GLU A N 1
ATOM 2061 C CA . GLU A 1 262 ? -23.168 11.164 23.035 1.00 59.38 262 GLU A CA 1
ATOM 2062 C C . GLU A 1 262 ? -23.041 10.499 24.414 1.00 59.38 262 GLU A C 1
ATOM 2064 O O . GLU A 1 262 ? -22.586 9.369 24.504 1.00 59.38 262 GLU A O 1
ATOM 2069 N N . ASN A 1 263 ? -23.553 11.133 25.474 1.00 56.25 263 ASN A N 1
ATOM 2070 C CA . ASN A 1 263 ? -23.533 10.583 26.839 1.00 56.25 263 ASN A CA 1
ATOM 2071 C C . ASN A 1 263 ? -24.520 9.413 27.084 1.00 56.25 263 ASN A C 1
ATOM 2073 O O . ASN A 1 263 ? -24.619 8.927 28.208 1.00 56.25 263 ASN A O 1
ATOM 2077 N N . ASN A 1 264 ? -25.268 8.982 26.061 1.00 53.62 264 ASN A N 1
ATOM 2078 C CA . ASN A 1 264 ? -26.241 7.879 26.115 1.00 53.62 264 ASN A CA 1
ATOM 2079 C C . ASN A 1 264 ? -25.869 6.687 25.197 1.00 53.62 264 ASN A C 1
ATOM 2081 O O . ASN A 1 264 ? -26.689 5.783 25.021 1.00 53.62 264 ASN A O 1
ATOM 2085 N N . LEU A 1 265 ? -24.667 6.684 24.604 1.00 53.38 265 LEU A N 1
ATOM 2086 C CA . LEU A 1 265 ? -24.092 5.600 23.785 1.00 53.38 265 LEU A CA 1
ATOM 2087 C C . LEU A 1 265 ? -22.861 4.997 24.476 1.00 53.38 265 LEU A C 1
ATOM 2089 O O . LEU A 1 265 ? -22.642 3.775 24.307 1.00 53.38 265 LEU A O 1
#

Solvent-accessible surface area (backbone atoms only — not comparable to full-atom values): 15613 Å² total; per-residue (Å²): 109,73,67,61,56,50,50,57,53,51,63,69,69,70,63,81,82,79,67,77,78,58,32,93,81,60,48,70,57,34,46,67,87,34,94,49,62,79,58,43,54,87,87,68,79,53,34,17,59,44,19,45,75,87,64,81,89,68,94,67,81,62,93,60,55,64,77,62,41,37,76,31,31,40,37,60,52,20,57,77,68,71,49,57,28,67,60,47,18,47,53,51,14,63,75,66,73,46,94,50,51,42,80,40,47,35,39,56,45,25,76,77,60,72,49,46,54,59,61,57,44,51,55,49,51,51,60,68,70,66,73,83,80,93,82,87,78,86,80,56,75,74,63,69,62,70,76,69,59,84,81,72,65,59,67,63,53,50,52,53,51,50,50,52,48,50,52,52,47,53,38,28,72,68,65,77,38,52,62,67,54,49,52,52,52,54,52,50,50,40,52,52,27,45,50,52,23,51,52,36,45,53,52,49,52,48,22,43,75,68,66,57,82,75,90,61,103,61,51,57,65,60,50,24,51,55,30,43,52,52,30,52,56,48,48,52,56,52,46,62,73,42,40,64,61,55,51,40,65,74,63,73,56,68,66,72,70,58,56,64,58,60,81,74,109

Foldseek 3Di:
DVVVLVVVVVVVVPDPDPALLADPVLAAFQFPPGPFLQADDPVPPRGRNRNYDCDPDDPDDLPDDQVRQQADFLLVLLVVLVHDSVQLQVLLCVVQVHRGDRGDGSNCCCPVRVDTSVNSVSSSVVRVVDDDDDDDDDDDPVVVVVPRDPDQPLVVLLVVLVVVLVVLVVCCVVVVDPPVRSVVSLVVLLVVLCVQLVVLVVVSVCSRPVVDDDDDPHDSVSSNVSSVSNNVSSVVVVCVVCVLVVVCVVVVDDPVVSVVVVVVD

Radius of gyration: 27.9 Å; Cα contacts (8 Å, |Δi|>4): 219; chains: 1; bounding box: 53×52×73 Å

Organism: NCBI:txid1618638

pLDDT: mean 72.43, std 16.0, range [34.03, 95.31]